Protein AF-A0A7D9EHL0-F1 (afdb_monomer)

Radius of gyration: 19.71 Å; Cα contacts (8 Å, |Δi|>4): 306; chains: 1; bounding box: 50×38×55 Å

pLDDT: mean 80.31, std 11.17, range [38.62, 95.06]

Structure (mmCIF, N/CA/C/O backbone):
data_AF-A0A7D9EHL0-F1
#
_entry.id   AF-A0A7D9EHL0-F1
#
loop_
_atom_site.group_PDB
_atom_site.id
_atom_site.type_symbol
_atom_site.label_atom_id
_atom_site.label_alt_id
_atom_site.label_comp_id
_atom_site.label_asym_id
_atom_site.label_entity_id
_atom_site.label_seq_id
_atom_site.pdbx_PDB_ins_code
_atom_site.Cartn_x
_atom_site.Cartn_y
_atom_site.Cartn_z
_atom_site.occupancy
_atom_site.B_iso_or_equiv
_atom_site.auth_seq_id
_atom_site.auth_comp_id
_atom_site.auth_asym_id
_atom_site.auth_atom_id
_atom_site.pdbx_PDB_model_num
ATOM 1 N N . ARG A 1 1 ? 4.108 -12.473 -14.091 1.00 78.94 1 ARG A N 1
ATOM 2 C CA . ARG A 1 1 ? 4.177 -12.259 -12.622 1.00 78.94 1 ARG A CA 1
ATOM 3 C C . ARG A 1 1 ? 3.522 -10.919 -12.280 1.00 78.94 1 ARG A C 1
ATOM 5 O O . ARG A 1 1 ? 3.725 -9.980 -13.031 1.00 78.94 1 ARG A O 1
ATOM 12 N N . ASN A 1 2 ? 2.739 -10.812 -11.198 1.00 81.81 2 ASN A N 1
ATOM 13 C CA . ASN A 1 2 ? 2.115 -9.538 -10.801 1.00 81.81 2 ASN A CA 1
ATOM 14 C C . ASN A 1 2 ? 2.950 -8.846 -9.723 1.00 81.81 2 ASN A C 1
ATOM 16 O O . ASN A 1 2 ? 3.203 -9.431 -8.671 1.00 81.81 2 ASN A O 1
ATOM 20 N N . VAL A 1 3 ? 3.340 -7.598 -9.969 1.00 87.75 3 VAL A N 1
ATOM 21 C CA . VAL A 1 3 ? 4.129 -6.767 -9.048 1.00 87.75 3 VAL A CA 1
ATOM 22 C C . VAL A 1 3 ? 3.526 -5.366 -8.955 1.00 87.75 3 VAL A C 1
ATOM 24 O O . VAL A 1 3 ? 2.634 -5.006 -9.721 1.00 87.75 3 VAL A O 1
ATOM 27 N N . ARG A 1 4 ? 3.965 -4.579 -7.974 1.00 87.94 4 ARG A N 1
ATOM 28 C CA . ARG A 1 4 ? 3.494 -3.212 -7.732 1.00 87.94 4 ARG A CA 1
ATOM 29 C C . ARG A 1 4 ? 4.678 -2.272 -7.612 1.00 87.94 4 ARG A C 1
ATOM 31 O O . ARG A 1 4 ? 5.601 -2.574 -6.863 1.00 87.94 4 ARG A O 1
ATOM 38 N N . LEU A 1 5 ? 4.596 -1.114 -8.257 1.00 89.00 5 LEU A N 1
ATOM 39 C CA . LEU A 1 5 ? 5.450 0.019 -7.924 1.00 89.00 5 LEU A CA 1
ATOM 40 C C . LEU A 1 5 ? 4.832 0.768 -6.742 1.00 89.00 5 LEU A C 1
ATOM 42 O O . LEU A 1 5 ? 3.672 1.178 -6.798 1.00 89.00 5 LEU A O 1
ATOM 46 N N . LYS A 1 6 ? 5.601 0.951 -5.673 1.00 87.75 6 LYS A N 1
ATOM 47 C CA . LYS A 1 6 ? 5.257 1.853 -4.571 1.00 87.75 6 LYS A CA 1
ATOM 48 C C . LYS A 1 6 ? 6.264 2.988 -4.552 1.00 87.75 6 LYS A C 1
ATOM 50 O O . LYS A 1 6 ? 7.450 2.721 -4.400 1.00 87.75 6 LYS A O 1
ATOM 55 N N . ALA A 1 7 ? 5.793 4.224 -4.668 1.00 86.25 7 ALA A N 1
ATOM 56 C CA . ALA A 1 7 ? 6.627 5.418 -4.608 1.00 86.25 7 ALA A CA 1
ATOM 57 C C . ALA A 1 7 ? 6.137 6.345 -3.493 1.00 86.25 7 ALA A C 1
ATOM 59 O O . ALA A 1 7 ? 4.931 6.522 -3.316 1.00 86.25 7 ALA A O 1
ATOM 60 N N . TRP A 1 8 ? 7.075 6.917 -2.747 1.00 79.75 8 TRP A N 1
ATOM 61 C CA . TRP A 1 8 ? 6.813 7.742 -1.574 1.00 79.75 8 TRP A CA 1
ATOM 62 C C . TRP A 1 8 ? 7.629 9.026 -1.636 1.00 79.75 8 TRP A C 1
ATOM 64 O O . TRP A 1 8 ? 8.794 9.016 -2.035 1.00 79.75 8 TRP A O 1
ATOM 74 N N . LYS A 1 9 ? 7.022 10.125 -1.189 1.00 76.38 9 LYS A N 1
ATOM 75 C CA . LYS A 1 9 ? 7.669 11.430 -1.037 1.00 76.38 9 LYS A CA 1
ATOM 76 C C . LYS A 1 9 ? 7.585 11.859 0.426 1.00 76.38 9 LYS A C 1
ATOM 78 O O . LYS A 1 9 ? 6.527 11.724 1.034 1.00 76.38 9 LYS A O 1
ATOM 83 N N . GLY A 1 10 ? 8.680 12.386 0.977 1.00 68.56 10 GLY A N 1
ATOM 84 C CA . GLY A 1 10 ? 8.696 12.936 2.338 1.00 68.56 10 GLY A CA 1
ATOM 85 C C . GLY A 1 10 ? 8.673 11.889 3.456 1.00 68.56 10 GLY A C 1
ATOM 86 O O . GLY A 1 10 ? 8.029 12.101 4.481 1.00 68.56 10 GLY A O 1
ATOM 87 N N . LEU A 1 11 ? 9.365 10.761 3.270 1.00 63.31 11 LEU A N 1
ATOM 88 C CA . LEU A 1 11 ? 9.596 9.821 4.367 1.00 63.31 11 LEU A CA 1
ATOM 89 C C . LEU A 1 11 ? 10.405 10.514 5.461 1.00 63.31 11 LEU A C 1
ATOM 91 O O . LEU A 1 11 ? 11.413 11.158 5.166 1.00 63.31 11 LEU A O 1
ATOM 95 N N . ARG A 1 12 ? 9.956 10.408 6.718 1.00 54.44 12 ARG A N 1
ATOM 96 C CA . ARG A 1 12 ? 10.755 10.906 7.841 1.00 54.44 12 ARG A CA 1
ATOM 97 C C . ARG A 1 12 ? 12.081 10.137 7.843 1.00 54.44 12 ARG A C 1
ATOM 99 O O . ARG A 1 12 ? 12.032 8.915 7.683 1.00 54.44 12 ARG A O 1
ATOM 106 N N . PRO A 1 13 ? 13.234 10.811 7.998 1.00 47.41 13 PRO A N 1
ATOM 107 C CA . PRO A 1 13 ? 14.487 10.103 8.207 1.00 47.41 13 PRO A CA 1
ATOM 108 C C . PRO A 1 13 ? 14.318 9.175 9.410 1.00 47.41 13 PRO A C 1
ATOM 110 O O . PRO A 1 13 ? 13.687 9.543 10.410 1.00 47.41 13 PRO A O 1
ATOM 113 N N . GLY A 1 14 ? 14.803 7.944 9.265 1.00 47.94 14 GLY A N 1
ATOM 114 C CA . GLY A 1 14 ? 14.810 6.990 10.364 1.00 47.94 14 GLY A CA 1
ATOM 115 C C . GLY A 1 14 ? 15.742 7.471 11.482 1.00 47.94 14 GLY A C 1
ATOM 116 O O . GLY A 1 14 ? 16.429 8.485 11.340 1.00 47.94 14 GLY A O 1
ATOM 117 N N . PRO A 1 15 ? 15.806 6.749 12.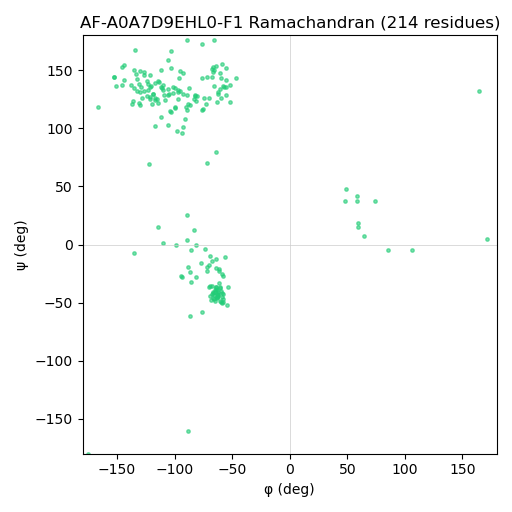610 1.00 41.75 15 PRO A N 1
ATOM 118 C CA . PRO A 1 15 ? 16.890 6.924 13.568 1.00 41.75 15 PRO A CA 1
ATOM 119 C C . PRO A 1 15 ? 18.255 6.950 12.845 1.00 41.75 15 PRO A C 1
ATOM 121 O O . PRO A 1 15 ? 18.428 6.202 11.875 1.00 41.75 15 PRO A O 1
ATOM 124 N N . PRO A 1 16 ? 19.222 7.778 13.289 1.00 38.62 16 PRO A N 1
ATOM 125 C CA . PRO A 1 16 ? 20.525 7.880 12.640 1.00 38.62 16 PRO A CA 1
ATOM 126 C C . PRO A 1 16 ? 21.155 6.490 12.465 1.00 38.62 16 PRO A C 1
ATOM 128 O O . PRO A 1 16 ? 21.309 5.751 13.437 1.00 38.62 16 PRO A O 1
ATOM 131 N N . GLY A 1 17 ? 21.477 6.129 11.218 1.00 45.16 17 GLY A N 1
ATOM 132 C CA . GLY A 1 17 ? 21.952 4.790 10.830 1.00 45.16 17 GLY A CA 1
ATOM 133 C 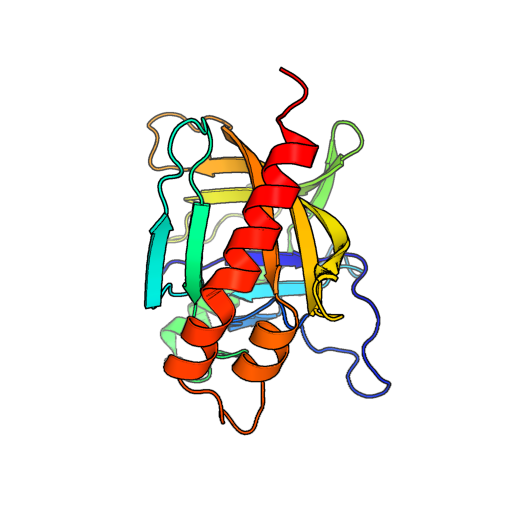C . GLY A 1 17 ? 20.931 3.918 10.078 1.00 45.16 17 GLY A C 1
ATOM 134 O O . GLY A 1 17 ? 21.295 2.841 9.614 1.00 45.16 17 GLY A O 1
ATOM 135 N N . ILE A 1 18 ? 19.684 4.381 9.918 1.00 49.88 18 ILE A N 1
ATOM 136 C CA . ILE A 1 18 ? 18.597 3.708 9.167 1.00 49.88 18 ILE A CA 1
ATOM 137 C C . ILE A 1 18 ? 18.196 4.525 7.917 1.00 49.88 18 ILE A C 1
ATOM 139 O O . ILE A 1 18 ? 17.165 4.281 7.288 1.00 49.88 18 ILE A O 1
ATOM 143 N N . ASP A 1 19 ? 19.023 5.494 7.518 1.00 46.53 19 ASP A N 1
ATOM 144 C CA . ASP A 1 19 ? 18.823 6.333 6.332 1.00 46.53 19 ASP A CA 1
ATOM 145 C C . ASP A 1 19 ? 19.057 5.530 5.047 1.00 46.53 19 ASP A C 1
ATOM 147 O O . ASP A 1 19 ? 20.071 5.693 4.392 1.00 46.53 19 ASP A O 1
ATOM 151 N N . ASP A 1 20 ? 18.143 4.607 4.745 1.00 56.00 20 ASP A N 1
ATOM 152 C CA . ASP A 1 20 ? 17.856 4.026 3.422 1.00 56.00 20 ASP A CA 1
ATOM 153 C C . ASP A 1 20 ? 16.891 2.843 3.461 1.00 56.00 20 ASP A C 1
ATOM 155 O O . ASP A 1 20 ? 16.559 2.267 2.421 1.00 56.00 20 ASP A O 1
ATOM 159 N N . GLN A 1 21 ? 16.344 2.522 4.633 1.00 60.59 21 GLN A N 1
ATOM 160 C CA . GLN A 1 21 ? 15.308 1.511 4.695 1.00 60.59 21 GLN A CA 1
ATOM 161 C C . GLN A 1 21 ? 13.953 2.052 4.205 1.00 60.59 21 GLN A C 1
ATOM 163 O O . GLN A 1 21 ? 13.606 3.215 4.429 1.00 60.59 21 GLN A O 1
ATOM 168 N N . PRO A 1 22 ? 13.177 1.210 3.507 1.00 65.00 22 PRO A N 1
ATOM 169 C CA . PRO A 1 22 ? 11.792 1.495 3.157 1.00 65.00 22 PRO A CA 1
ATOM 170 C C . PRO A 1 22 ? 10.966 1.740 4.429 1.00 65.00 22 PRO A C 1
ATOM 172 O O . PRO A 1 22 ? 11.316 1.200 5.475 1.00 65.00 22 PRO A O 1
ATOM 175 N N . PRO A 1 23 ? 9.845 2.470 4.371 1.00 67.50 23 PRO A N 1
ATOM 176 C CA . PRO A 1 23 ? 8.914 2.561 5.497 1.00 67.50 23 PRO A CA 1
ATOM 177 C C . PRO A 1 23 ? 8.464 1.168 5.951 1.00 67.50 23 PRO A C 1
ATOM 179 O O . PRO A 1 23 ? 8.399 0.249 5.125 1.00 67.50 23 PRO A O 1
ATOM 182 N N . ASP A 1 24 ? 8.120 0.996 7.227 1.00 66.44 24 ASP A N 1
ATOM 183 C CA . ASP A 1 24 ? 7.660 -0.300 7.758 1.00 66.44 24 ASP A CA 1
ATOM 184 C C . ASP A 1 24 ? 6.365 -0.786 7.069 1.00 66.44 24 ASP A C 1
ATOM 186 O O . ASP A 1 24 ? 6.072 -1.985 6.994 1.00 66.44 24 ASP A O 1
ATOM 190 N N . GLU A 1 25 ? 5.618 0.139 6.465 1.00 68.62 25 GLU A N 1
ATOM 191 C CA . GLU A 1 25 ? 4.425 -0.104 5.656 1.00 68.62 25 GLU A CA 1
ATOM 192 C C . GLU A 1 25 ? 4.739 -0.734 4.282 1.00 68.62 25 GLU A C 1
ATOM 194 O O . GLU A 1 25 ? 3.866 -1.327 3.624 1.00 68.62 25 GLU A O 1
ATOM 199 N N . VAL A 1 26 ? 5.982 -0.629 3.807 1.00 75.00 26 VAL A N 1
ATOM 200 C CA . VAL A 1 26 ? 6.421 -1.200 2.532 1.00 75.00 26 VAL A CA 1
ATOM 201 C C . VAL A 1 26 ? 7.023 -2.584 2.775 1.00 75.00 26 VAL A C 1
ATOM 203 O O . VAL A 1 26 ? 8.196 -2.755 3.086 1.00 75.00 26 VAL A O 1
ATOM 206 N N . LYS A 1 27 ? 6.175 -3.597 2.586 1.00 79.50 27 LYS A N 1
ATOM 207 C CA . LYS A 1 27 ? 6.535 -5.020 2.656 1.00 79.50 27 LYS A CA 1
ATOM 208 C C . LYS A 1 27 ? 6.659 -5.662 1.275 1.00 79.50 27 LYS A C 1
ATOM 210 O O . LYS A 1 27 ? 6.149 -5.122 0.287 1.00 79.50 27 LYS A O 1
ATOM 215 N N . ASN A 1 28 ? 7.241 -6.858 1.253 1.00 85.38 28 ASN A N 1
ATOM 216 C CA . ASN A 1 28 ? 7.446 -7.714 0.088 1.00 85.38 28 ASN A CA 1
ATOM 217 C C . ASN A 1 28 ? 8.270 -7.049 -1.016 1.00 85.38 28 ASN A C 1
ATOM 219 O O . ASN A 1 28 ? 7.925 -7.137 -2.195 1.00 85.38 28 ASN A O 1
ATOM 223 N N . ILE A 1 29 ? 9.327 -6.338 -0.635 1.00 88.06 29 ILE A N 1
ATOM 224 C CA . ILE A 1 29 ? 10.182 -5.619 -1.574 1.00 88.06 29 ILE A CA 1
ATOM 225 C C . ILE A 1 29 ? 10.990 -6.614 -2.393 1.00 88.06 29 ILE A C 1
ATOM 227 O O . ILE A 1 29 ? 11.686 -7.474 -1.855 1.00 88.06 29 ILE A O 1
ATOM 231 N N . LEU A 1 30 ? 10.883 -6.454 -3.707 1.00 89.19 30 LEU A N 1
ATOM 232 C CA . LEU A 1 30 ? 11.701 -7.133 -4.691 1.00 89.19 30 LEU A CA 1
ATOM 233 C C . LEU A 1 30 ? 12.982 -6.336 -4.913 1.00 89.19 30 LEU A C 1
ATOM 235 O O . LEU A 1 30 ? 14.064 -6.851 -4.655 1.00 89.19 30 LEU A O 1
ATOM 239 N N . THR A 1 31 ? 12.877 -5.095 -5.373 1.00 90.31 31 THR A N 1
ATOM 240 C CA . THR A 1 31 ? 14.052 -4.273 -5.675 1.00 90.31 31 THR A CA 1
ATOM 241 C C . THR A 1 31 ? 13.729 -2.784 -5.520 1.00 90.31 31 THR A C 1
ATOM 243 O O . THR A 1 31 ? 12.590 -2.385 -5.796 1.00 90.31 31 THR A O 1
ATOM 246 N N . PRO A 1 32 ? 14.666 -1.952 -5.034 1.00 90.62 32 PRO A N 1
ATOM 247 C CA . PRO A 1 32 ? 14.525 -0.502 -5.099 1.00 90.62 32 PRO A CA 1
ATOM 248 C C . PRO A 1 32 ? 14.553 -0.007 -6.552 1.00 90.62 32 PRO A C 1
ATOM 250 O O . PRO A 1 32 ? 15.204 -0.591 -7.416 1.00 90.62 32 PRO A O 1
ATOM 253 N N . VAL A 1 33 ? 13.858 1.101 -6.800 1.00 92.12 33 VAL A N 1
ATOM 254 C CA . VAL A 1 33 ? 13.846 1.814 -8.081 1.00 92.12 33 VAL A CA 1
ATOM 255 C C . VAL A 1 33 ? 14.321 3.236 -7.829 1.00 92.12 33 VAL A C 1
ATOM 257 O O . VAL A 1 33 ? 13.756 3.950 -6.999 1.00 92.12 33 VAL A O 1
ATOM 260 N N . VAL A 1 34 ? 15.353 3.654 -8.556 1.00 90.88 34 VAL A N 1
ATOM 261 C CA . VAL A 1 34 ? 15.849 5.032 -8.512 1.00 90.88 34 VAL A CA 1
ATOM 262 C C . VAL A 1 34 ? 15.122 5.824 -9.589 1.00 90.88 34 VAL A C 1
ATOM 264 O O . VAL A 1 34 ? 15.374 5.626 -10.773 1.00 90.88 34 VAL A O 1
ATOM 267 N N . LEU A 1 35 ? 14.207 6.707 -9.190 1.00 91.00 35 LEU A N 1
ATOM 268 C CA . LEU A 1 35 ? 13.500 7.569 -10.135 1.00 91.00 35 LEU A CA 1
ATOM 269 C C . LEU A 1 35 ? 14.453 8.649 -10.653 1.00 91.00 35 LEU A C 1
ATOM 271 O O . LEU A 1 35 ? 14.983 9.445 -9.877 1.00 91.00 35 LEU A O 1
ATOM 275 N N . GLN A 1 36 ? 14.667 8.693 -11.967 1.00 90.44 36 GLN A N 1
ATOM 276 C CA . GLN A 1 36 ? 15.651 9.593 -12.573 1.00 90.44 36 GLN A CA 1
ATOM 277 C C . GLN A 1 36 ? 15.262 11.069 -12.412 1.00 90.44 36 GLN A C 1
ATOM 279 O O . GLN A 1 36 ? 16.114 11.913 -12.125 1.00 90.44 36 GLN A O 1
ATOM 284 N N . ALA A 1 37 ? 13.970 11.369 -12.582 1.00 86.56 37 ALA A N 1
ATOM 285 C CA . ALA A 1 37 ? 13.427 12.723 -12.496 1.00 86.56 37 ALA A CA 1
ATOM 286 C C . ALA A 1 37 ? 13.163 13.183 -11.050 1.00 86.56 37 ALA A C 1
ATOM 288 O O . ALA A 1 37 ? 13.245 14.373 -10.764 1.00 86.56 37 ALA A O 1
ATOM 289 N N . GLU A 1 38 ? 12.890 12.251 -10.131 1.00 85.88 38 GLU A N 1
ATOM 290 C CA . GLU A 1 38 ? 12.377 12.539 -8.783 1.00 85.88 38 GLU A CA 1
ATOM 291 C C . GLU A 1 38 ? 13.314 11.976 -7.707 1.00 85.88 38 GLU A C 1
ATOM 293 O O . GLU A 1 38 ? 12.998 11.013 -7.009 1.00 85.88 38 GLU A O 1
ATOM 298 N N . LYS A 1 39 ? 14.506 12.570 -7.577 1.00 80.88 39 LYS A N 1
ATOM 299 C CA . LYS A 1 39 ? 15.556 12.084 -6.658 1.00 80.88 39 LYS A CA 1
ATOM 300 C C . LYS A 1 39 ? 15.177 12.152 -5.175 1.00 80.88 39 LYS A C 1
ATOM 302 O O . LYS A 1 39 ? 15.804 11.487 -4.357 1.00 80.88 39 LYS A O 1
ATOM 307 N N . ASP A 1 40 ? 14.197 12.979 -4.820 1.00 79.81 40 ASP A N 1
ATOM 308 C CA . ASP A 1 40 ? 13.676 13.117 -3.457 1.00 79.81 40 ASP A CA 1
ATOM 309 C C . ASP A 1 40 ? 12.581 12.087 -3.127 1.00 79.81 40 ASP A C 1
ATOM 311 O O . ASP A 1 40 ? 12.111 12.014 -1.987 1.00 79.81 40 ASP A O 1
ATOM 315 N N . MET A 1 41 ? 12.179 11.277 -4.108 1.00 83.38 41 MET A N 1
ATOM 316 C CA . MET A 1 41 ? 11.273 10.159 -3.917 1.00 83.38 41 MET A CA 1
ATOM 317 C C . MET A 1 41 ? 12.033 8.853 -3.742 1.00 83.38 41 MET A C 1
ATOM 319 O O . MET A 1 41 ? 13.016 8.572 -4.426 1.00 83.38 41 MET A O 1
ATOM 323 N N . LYS A 1 42 ? 11.504 7.999 -2.868 1.00 86.44 42 LYS A N 1
ATOM 324 C CA . LYS A 1 42 ? 11.945 6.608 -2.763 1.00 86.44 42 LYS A CA 1
ATOM 325 C C . LYS A 1 42 ? 10.893 5.701 -3.387 1.00 86.44 42 LYS A C 1
ATOM 327 O O . LYS A 1 42 ? 9.697 5.873 -3.130 1.00 86.44 42 LYS A O 1
ATOM 332 N N . ALA A 1 43 ? 11.327 4.753 -4.212 1.00 89.62 43 ALA A N 1
ATOM 333 C CA . ALA A 1 43 ? 10.436 3.837 -4.906 1.00 89.62 43 ALA A CA 1
ATOM 334 C C . ALA A 1 43 ? 10.939 2.391 -4.853 1.00 89.62 43 ALA A C 1
ATOM 336 O O . ALA A 1 43 ? 12.140 2.130 -4.792 1.00 89.62 43 ALA A O 1
ATOM 337 N N . TRP A 1 44 ? 10.001 1.445 -4.869 1.00 91.56 44 TRP A N 1
ATOM 338 C CA . TRP A 1 44 ? 10.279 0.012 -4.798 1.00 91.56 44 TRP A CA 1
ATOM 339 C C . TRP A 1 44 ? 9.309 -0.781 -5.663 1.00 91.56 44 TRP A C 1
ATOM 341 O O . TRP A 1 44 ? 8.105 -0.501 -5.683 1.00 91.56 44 TRP A O 1
ATOM 351 N N . ILE A 1 45 ? 9.825 -1.821 -6.310 1.00 91.81 45 ILE A N 1
ATOM 352 C CA . ILE A 1 45 ? 9.013 -2.908 -6.851 1.00 91.81 45 ILE A CA 1
ATOM 353 C C . ILE A 1 45 ? 8.730 -3.871 -5.701 1.00 91.81 45 ILE A C 1
ATOM 355 O O . ILE A 1 45 ? 9.642 -4.311 -4.998 1.00 91.81 45 ILE A O 1
ATOM 359 N N . CYS A 1 46 ? 7.461 -4.210 -5.505 1.00 89.81 46 CYS A N 1
ATOM 360 C CA . CYS A 1 46 ? 7.005 -5.102 -4.448 1.00 89.81 46 CYS A CA 1
ATOM 361 C C . CYS A 1 46 ? 6.088 -6.190 -5.003 1.00 89.81 46 CYS A C 1
ATOM 363 O O . CYS A 1 46 ? 5.284 -5.931 -5.903 1.00 89.81 46 CYS A O 1
ATOM 365 N N . TYR A 1 47 ? 6.094 -7.373 -4.389 1.00 87.75 47 TYR A N 1
ATOM 366 C CA . TYR A 1 47 ? 4.970 -8.286 -4.569 1.00 87.75 47 TYR A CA 1
ATOM 367 C C . TYR A 1 47 ? 3.697 -7.716 -3.928 1.00 87.75 47 TYR A C 1
ATOM 369 O O . TYR A 1 47 ? 3.750 -7.038 -2.892 1.00 87.75 47 TYR A O 1
ATOM 377 N N . PRO A 1 48 ? 2.519 -8.017 -4.498 1.00 81.25 48 PRO A N 1
ATOM 378 C CA . PRO A 1 48 ? 1.255 -7.810 -3.817 1.00 81.25 48 PRO A CA 1
ATOM 379 C C . PRO A 1 48 ? 1.279 -8.461 -2.431 1.00 81.25 48 PRO A C 1
ATOM 381 O O . PRO A 1 48 ? 1.763 -9.575 -2.257 1.00 81.25 48 PRO A O 1
ATOM 384 N N . SER A 1 49 ? 0.753 -7.765 -1.424 1.00 79.62 49 SER A N 1
ATOM 385 C CA . SER A 1 49 ? 0.591 -8.362 -0.099 1.00 79.62 49 SER A CA 1
ATOM 386 C C . SER A 1 49 ? -0.370 -9.545 -0.164 1.00 79.62 49 SER A C 1
ATOM 388 O O . SER A 1 49 ? -1.489 -9.397 -0.664 1.00 79.62 49 SER A O 1
ATOM 390 N N . VAL A 1 50 ? 0.044 -10.683 0.390 1.00 78.81 50 VAL A N 1
ATOM 391 C CA . VAL A 1 50 ? -0.801 -11.870 0.508 1.00 78.81 50 VAL A CA 1
ATOM 392 C C . VAL A 1 50 ? -1.721 -11.684 1.709 1.00 78.81 50 VAL A C 1
ATOM 394 O O . VAL A 1 50 ? -1.284 -11.330 2.804 1.00 78.81 50 VAL A O 1
ATOM 397 N N . THR A 1 51 ? -3.023 -11.854 1.490 1.00 79.50 51 THR A N 1
ATOM 398 C CA . THR A 1 51 ? -4.005 -11.867 2.580 1.00 79.50 51 THR A CA 1
ATOM 399 C C . THR A 1 51 ? -4.141 -13.303 3.053 1.00 79.50 51 THR A C 1
ATOM 401 O O . THR A 1 51 ? -4.536 -14.153 2.262 1.00 79.50 51 THR A O 1
ATOM 404 N N . VAL A 1 52 ? -3.805 -13.561 4.314 1.00 79.88 52 VAL A N 1
ATOM 405 C CA . VAL A 1 52 ? -3.918 -14.902 4.914 1.00 79.88 52 VAL A CA 1
ATOM 406 C C . VAL A 1 52 ? -5.237 -15.088 5.651 1.00 79.88 52 VAL A C 1
ATOM 408 O O . VAL A 1 52 ? -5.743 -16.198 5.733 1.00 79.88 52 VAL A O 1
ATOM 411 N N . LEU A 1 53 ? -5.822 -13.991 6.138 1.00 79.75 53 LEU A N 1
ATOM 412 C CA . LEU A 1 53 ? -7.126 -13.987 6.786 1.00 79.75 53 LEU A CA 1
ATOM 413 C C . LEU A 1 53 ? -7.924 -12.782 6.302 1.00 79.75 53 LEU A C 1
ATOM 415 O O . LEU A 1 53 ? -7.405 -11.663 6.225 1.00 79.75 53 LEU A O 1
ATOM 419 N N . ARG A 1 54 ? -9.204 -13.003 6.022 1.00 84.62 54 ARG A N 1
ATOM 420 C CA . ARG A 1 54 ? -10.178 -11.946 5.764 1.00 84.62 54 ARG A CA 1
ATOM 421 C C . ARG A 1 54 ? -11.467 -12.284 6.498 1.00 84.62 54 ARG A C 1
ATOM 423 O O . ARG A 1 54 ? -12.067 -13.311 6.211 1.00 84.62 54 ARG A O 1
ATOM 430 N N . GLY A 1 55 ? -11.882 -11.397 7.393 1.00 82.50 55 GLY A N 1
ATOM 431 C CA . GLY A 1 55 ? -13.197 -11.419 8.024 1.00 82.50 55 GLY A CA 1
ATOM 432 C C . GLY A 1 55 ? -14.020 -10.233 7.539 1.00 82.50 55 GLY A C 1
ATOM 433 O O . GLY A 1 55 ? -13.501 -9.118 7.446 1.00 82.50 55 GLY A O 1
ATOM 434 N N . GLU A 1 56 ? -15.282 -10.472 7.203 1.00 85.56 56 GLU A N 1
ATOM 435 C CA . GLU A 1 56 ? -16.257 -9.421 6.901 1.00 85.56 56 GLU A CA 1
ATOM 436 C C . GLU A 1 56 ? -17.260 -9.365 8.044 1.00 85.56 56 GLU A C 1
ATOM 438 O O . GLU A 1 56 ? -17.785 -10.394 8.463 1.00 85.56 56 GLU A O 1
ATOM 443 N N . ILE A 1 57 ? -17.467 -8.169 8.581 1.00 82.56 57 ILE A N 1
ATOM 444 C CA . ILE A 1 57 ? -18.308 -7.920 9.741 1.00 82.56 57 ILE A CA 1
ATOM 445 C C . ILE A 1 57 ? -19.439 -7.020 9.270 1.00 82.56 57 ILE A C 1
ATOM 447 O O . ILE A 1 57 ? -19.258 -5.815 9.074 1.00 82.56 57 ILE A O 1
ATOM 451 N N . MET A 1 58 ? -20.599 -7.637 9.063 1.00 81.50 58 MET A N 1
ATOM 452 C CA . MET A 1 58 ? -21.818 -6.915 8.731 1.00 81.50 58 MET A CA 1
ATOM 453 C C . MET A 1 58 ? -22.342 -6.233 9.985 1.00 81.50 58 MET A C 1
ATOM 455 O O . MET A 1 58 ? -22.537 -6.886 11.011 1.00 81.50 58 MET A O 1
ATOM 459 N N . THR A 1 59 ? -22.569 -4.926 9.903 1.00 71.69 59 THR A N 1
ATOM 460 C CA . THR A 1 59 ? -23.099 -4.159 11.033 1.00 71.69 59 THR A CA 1
ATOM 461 C C . THR A 1 59 ? -24.583 -3.890 10.792 1.00 71.69 59 THR A C 1
ATOM 463 O O . THR A 1 59 ? -24.916 -3.168 9.851 1.00 71.69 59 THR A O 1
ATOM 466 N N . PRO A 1 60 ? -25.500 -4.443 11.608 1.00 73.31 60 PRO A N 1
ATOM 467 C CA . PRO A 1 60 ? -26.927 -4.175 11.461 1.00 73.31 60 PRO A CA 1
ATOM 468 C C . PRO A 1 60 ? -27.222 -2.673 11.501 1.00 73.31 60 PRO A C 1
ATOM 470 O O . PRO A 1 60 ? -26.617 -1.940 12.283 1.00 73.31 60 PRO A O 1
ATOM 473 N N . ASN A 1 61 ? -28.163 -2.220 10.668 1.00 73.19 61 ASN A N 1
ATOM 474 C CA . ASN A 1 61 ? -28.578 -0.813 10.557 1.00 73.19 61 ASN A CA 1
ATOM 475 C C . ASN A 1 61 ? -27.452 0.168 10.174 1.00 73.19 61 ASN A C 1
ATOM 477 O O . ASN A 1 61 ? -27.592 1.370 10.369 1.00 73.19 61 ASN A O 1
ATOM 481 N N . SER A 1 62 ? -26.345 -0.328 9.622 1.00 69.75 62 SER A N 1
ATOM 482 C CA . SER A 1 62 ? -25.269 0.487 9.066 1.00 69.75 62 SER A CA 1
ATOM 483 C C . SER A 1 62 ? -25.238 0.314 7.549 1.00 69.75 62 SER A C 1
ATOM 485 O O . SER A 1 62 ? -25.269 -0.824 7.080 1.00 69.75 62 SER A O 1
ATOM 487 N N . PRO A 1 63 ? -25.111 1.394 6.757 1.00 72.56 63 PRO A N 1
ATOM 488 C CA . PRO A 1 63 ? -24.806 1.267 5.333 1.00 72.56 63 PRO A CA 1
ATOM 489 C C . PRO A 1 63 ? -23.342 0.856 5.083 1.00 72.56 63 PRO A C 1
ATOM 491 O O . PRO A 1 63 ? -22.949 0.647 3.936 1.00 72.56 63 PRO A O 1
ATOM 494 N N . TYR A 1 64 ? -22.529 0.749 6.140 1.00 74.12 64 TYR A N 1
ATOM 495 C CA . TYR A 1 64 ? -21.115 0.401 6.078 1.00 74.12 64 TYR A CA 1
ATOM 496 C C . TYR A 1 64 ? -20.826 -0.912 6.808 1.00 74.12 64 TYR A C 1
ATOM 498 O O . TYR A 1 64 ? -21.108 -1.038 8.003 1.00 74.12 64 TYR A O 1
ATOM 506 N N . ASP A 1 65 ? -20.184 -1.838 6.097 1.00 80.50 65 ASP A N 1
ATOM 507 C CA . ASP A 1 65 ? -19.613 -3.061 6.659 1.00 80.50 65 ASP A CA 1
ATOM 508 C C . ASP A 1 65 ? -18.143 -2.859 7.030 1.00 80.50 65 ASP A C 1
ATOM 510 O O . ASP A 1 65 ? -17.387 -2.149 6.354 1.00 80.50 65 ASP A O 1
ATOM 514 N N . CYS A 1 66 ? -17.704 -3.543 8.083 1.00 77.50 66 CYS A N 1
ATOM 515 C CA . CYS A 1 66 ? -16.308 -3.558 8.490 1.00 77.50 66 CYS A CA 1
ATOM 516 C C . CYS A 1 66 ? -15.599 -4.779 7.900 1.00 77.50 66 CYS A C 1
ATOM 518 O O . CYS A 1 66 ? -16.179 -5.846 7.696 1.00 77.50 66 CYS A O 1
ATOM 520 N N . ARG A 1 67 ? -14.302 -4.643 7.622 1.00 84.25 67 ARG A N 1
ATOM 521 C CA . ARG A 1 67 ? -13.494 -5.755 7.120 1.00 84.25 67 ARG A CA 1
ATOM 522 C C . ARG A 1 67 ? -12.152 -5.803 7.819 1.00 84.25 67 ARG A C 1
ATOM 524 O O . ARG A 1 67 ? -11.358 -4.874 7.694 1.00 84.25 67 ARG A O 1
ATOM 531 N N . ILE A 1 68 ? -11.863 -6.943 8.431 1.00 81.38 68 ILE A N 1
ATOM 532 C CA . ILE A 1 68 ? -10.561 -7.239 9.021 1.00 81.38 68 ILE A CA 1
ATOM 533 C C . ILE A 1 68 ? -9.753 -8.050 8.011 1.00 81.38 68 ILE A C 1
ATOM 535 O O . ILE A 1 68 ? -10.253 -8.992 7.392 1.00 81.38 68 ILE A O 1
ATOM 539 N N . LYS A 1 69 ? -8.495 -7.659 7.799 1.00 81.44 69 LYS A N 1
ATOM 540 C CA . LYS A 1 69 ? -7.558 -8.386 6.938 1.00 81.44 69 LYS A CA 1
ATOM 541 C C . LYS A 1 69 ? -6.244 -8.588 7.672 1.00 81.44 69 LYS A C 1
ATOM 543 O O . LYS A 1 69 ? -5.572 -7.605 7.969 1.00 81.44 69 LYS A O 1
ATOM 548 N N . LEU A 1 70 ? -5.836 -9.842 7.842 1.00 77.56 70 LEU A N 1
ATOM 549 C CA . LEU A 1 70 ? -4.467 -10.175 8.217 1.00 77.56 70 LEU A CA 1
ATOM 550 C C . LEU A 1 70 ? -3.659 -10.420 6.947 1.00 77.56 70 LEU A C 1
ATOM 552 O O . LEU A 1 70 ? -4.064 -11.178 6.056 1.00 77.56 70 LEU A O 1
ATOM 556 N N . ARG A 1 71 ? -2.511 -9.758 6.855 1.00 77.12 71 ARG A N 1
ATOM 557 C CA . ARG A 1 71 ? -1.591 -9.899 5.730 1.00 77.12 71 ARG A CA 1
ATOM 558 C C . ARG A 1 71 ? -0.233 -10.317 6.249 1.00 77.12 71 ARG A C 1
ATOM 560 O O . ARG A 1 71 ? 0.279 -9.696 7.176 1.00 77.12 71 ARG A O 1
ATOM 567 N N . THR A 1 72 ? 0.351 -11.319 5.611 1.00 72.25 72 THR A N 1
ATOM 568 C CA . THR A 1 72 ? 1.724 -11.743 5.879 1.00 72.25 72 THR A CA 1
ATOM 569 C C . THR A 1 72 ? 2.630 -11.296 4.743 1.00 72.25 72 THR A C 1
ATOM 571 O O . THR A 1 72 ? 2.187 -10.977 3.631 1.00 72.25 72 THR A O 1
ATOM 574 N N . GLY A 1 73 ? 3.917 -11.211 5.050 1.00 69.38 73 GLY A N 1
ATOM 575 C CA . GLY A 1 73 ? 4.924 -10.836 4.078 1.00 69.38 73 GLY A CA 1
ATOM 576 C C . GLY A 1 73 ? 6.226 -10.438 4.744 1.00 69.38 73 GLY A C 1
ATOM 577 O O . GLY A 1 73 ? 6.222 -9.630 5.676 1.00 69.38 73 GLY A O 1
ATOM 578 N N . CYS A 1 74 ? 7.330 -10.992 4.251 1.00 67.75 74 CYS A N 1
ATOM 579 C CA . CYS A 1 74 ? 8.670 -10.548 4.609 1.00 67.75 74 CYS A CA 1
ATOM 580 C C . CYS A 1 74 ? 8.882 -9.107 4.126 1.00 67.75 74 CYS A C 1
ATOM 582 O O . CYS A 1 74 ? 8.269 -8.661 3.152 1.00 67.75 74 CYS A O 1
ATOM 584 N N . ARG A 1 75 ? 9.770 -8.354 4.781 1.00 72.00 75 ARG A N 1
ATOM 585 C CA . ARG A 1 75 ? 10.114 -7.000 4.317 1.00 72.00 75 ARG A CA 1
ATOM 586 C C . ARG A 1 75 ? 10.759 -7.045 2.931 1.00 72.00 75 ARG A C 1
ATOM 588 O O . ARG A 1 75 ? 10.343 -6.304 2.045 1.00 72.00 75 ARG A O 1
ATOM 595 N N . TYR A 1 76 ? 11.678 -7.988 2.737 1.00 75.44 76 TYR A N 1
ATOM 596 C CA . TYR A 1 76 ? 12.346 -8.274 1.472 1.00 75.44 76 TYR A CA 1
ATOM 597 C C . TYR A 1 76 ? 12.103 -9.714 1.042 1.00 75.44 76 TYR A C 1
ATOM 599 O O . TYR A 1 76 ? 12.011 -10.614 1.875 1.00 75.44 76 TYR A O 1
ATOM 607 N N . VAL A 1 77 ? 12.013 -9.917 -0.267 1.00 79.88 77 VAL A N 1
ATOM 608 C CA . VAL A 1 77 ? 11.936 -11.240 -0.885 1.00 79.88 77 VAL A CA 1
ATOM 609 C C . VAL A 1 77 ? 13.358 -11.715 -1.160 1.00 79.88 77 VAL A C 1
ATOM 611 O O . VAL A 1 77 ? 14.063 -11.098 -1.960 1.00 79.88 77 VAL A O 1
ATOM 614 N N . THR A 1 78 ? 13.773 -12.793 -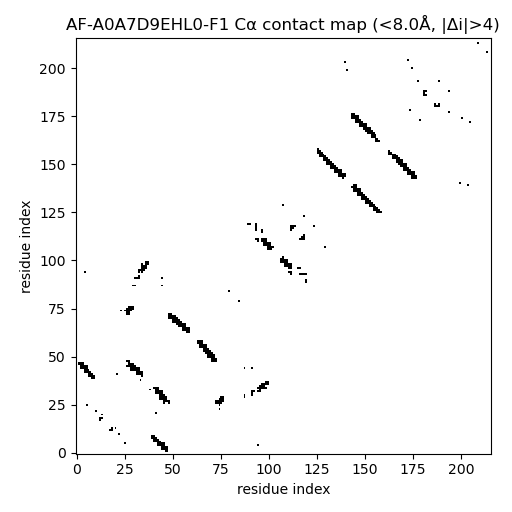0.501 1.00 76.31 78 THR A N 1
ATOM 615 C CA . THR A 1 78 ? 15.139 -13.332 -0.595 1.00 76.31 78 THR A CA 1
ATOM 616 C C . THR A 1 78 ? 15.285 -14.423 -1.649 1.00 76.31 78 THR A C 1
ATOM 618 O O . THR A 1 78 ? 16.355 -14.559 -2.234 1.00 76.31 78 THR A O 1
ATOM 621 N N . ASP A 1 79 ? 14.209 -15.152 -1.943 1.00 77.00 79 ASP A N 1
ATOM 622 C CA . ASP A 1 79 ? 14.255 -16.320 -2.819 1.00 77.00 79 ASP A CA 1
ATOM 623 C C . ASP A 1 79 ? 13.819 -15.925 -4.230 1.00 77.00 79 ASP A C 1
ATOM 625 O O . ASP A 1 79 ? 12.627 -15.801 -4.528 1.00 77.00 79 ASP A O 1
ATOM 629 N N . LYS A 1 80 ? 14.802 -15.675 -5.098 1.00 82.00 80 LYS A N 1
ATOM 630 C CA . LYS A 1 80 ? 14.585 -15.348 -6.511 1.00 82.00 80 LYS A CA 1
ATOM 631 C C . LYS A 1 80 ? 15.466 -16.218 -7.387 1.00 82.00 80 LYS A C 1
ATOM 633 O O . LYS A 1 80 ? 16.668 -16.316 -7.153 1.00 82.00 80 LYS A O 1
ATOM 638 N N . ASP A 1 81 ? 14.869 -16.813 -8.412 1.00 88.56 81 ASP A N 1
ATOM 639 C CA . ASP A 1 81 ? 15.632 -17.448 -9.480 1.00 88.56 81 ASP A CA 1
ATOM 640 C C . ASP A 1 81 ? 16.234 -16.400 -10.437 1.00 88.56 81 ASP A C 1
ATOM 642 O O . ASP A 1 81 ? 15.970 -15.196 -10.340 1.00 88.56 81 ASP A O 1
ATOM 646 N N . SER A 1 82 ? 17.078 -16.859 -11.364 1.00 89.19 82 SER A N 1
ATOM 647 C CA . SER A 1 82 ? 17.754 -15.988 -12.331 1.00 89.19 82 SER A CA 1
ATOM 648 C C . SER A 1 82 ? 16.780 -15.235 -13.239 1.00 89.19 82 SER A C 1
ATOM 650 O O . SER A 1 82 ? 17.049 -14.092 -13.595 1.00 89.19 82 SER A O 1
ATOM 652 N N . VAL A 1 83 ? 15.642 -15.848 -13.578 1.00 89.06 83 VAL A N 1
ATOM 653 C CA . VAL A 1 83 ? 14.619 -15.246 -14.443 1.00 89.06 83 VAL A CA 1
ATOM 654 C C . VAL A 1 83 ? 13.933 -14.092 -13.713 1.00 89.06 83 VAL A C 1
ATOM 656 O O . VAL A 1 83 ? 13.791 -13.002 -14.260 1.00 89.06 83 VAL A O 1
ATOM 659 N N . CYS A 1 84 ? 13.580 -14.283 -12.441 1.00 88.56 84 CYS A N 1
ATOM 660 C CA . CYS A 1 84 ? 12.990 -13.245 -11.603 1.00 88.56 84 CYS A CA 1
ATOM 661 C C . CYS A 1 84 ? 13.925 -12.041 -11.434 1.00 88.56 84 CYS A C 1
ATOM 663 O O . CYS A 1 84 ? 13.449 -10.906 -11.402 1.00 88.56 84 CYS A O 1
ATOM 665 N N . LEU A 1 85 ? 15.237 -12.274 -11.314 1.00 90.00 85 LEU A N 1
ATOM 666 C CA . LEU A 1 85 ? 16.235 -11.205 -11.207 1.00 90.00 85 LEU A CA 1
ATOM 667 C C . LEU A 1 85 ? 16.346 -10.388 -12.499 1.00 90.00 85 LEU A C 1
ATOM 669 O O . LEU A 1 85 ? 16.420 -9.162 -12.434 1.00 90.00 85 LEU A O 1
ATOM 673 N N . GLU A 1 86 ? 16.327 -11.053 -13.653 1.00 92.50 86 GLU A N 1
ATOM 674 C CA . GLU A 1 86 ? 16.338 -10.398 -14.964 1.00 92.50 86 GLU A CA 1
ATOM 675 C C . GLU A 1 86 ? 15.062 -9.574 -15.190 1.00 92.50 86 GLU A C 1
ATOM 677 O O . GLU A 1 86 ? 15.140 -8.385 -15.502 1.00 92.50 86 GLU A O 1
ATOM 682 N N . GLU A 1 87 ? 13.886 -10.159 -14.942 1.00 91.75 87 GLU A N 1
ATOM 683 C CA . GLU A 1 87 ? 12.604 -9.453 -15.031 1.00 91.75 87 GLU A CA 1
ATOM 684 C C . GLU A 1 87 ? 12.550 -8.230 -14.098 1.00 91.75 87 GLU A C 1
ATOM 686 O O . GLU A 1 87 ? 12.058 -7.170 -14.491 1.00 91.75 87 GLU A O 1
ATOM 691 N N . ASP A 1 88 ? 13.048 -8.363 -12.861 1.00 91.75 88 ASP A N 1
ATOM 692 C CA . ASP A 1 88 ? 13.107 -7.262 -11.891 1.00 91.75 88 ASP A CA 1
ATOM 693 C C . ASP A 1 88 ? 14.018 -6.129 -12.385 1.00 91.75 88 ASP A C 1
ATOM 695 O O . ASP A 1 88 ? 13.690 -4.958 -12.185 1.00 91.75 88 ASP A O 1
ATOM 699 N N . ALA A 1 89 ? 15.144 -6.457 -13.026 1.00 92.62 89 ALA A N 1
ATOM 700 C CA . ALA A 1 89 ? 16.076 -5.477 -13.579 1.00 92.62 89 ALA A CA 1
ATOM 701 C C . ALA A 1 89 ? 15.466 -4.722 -14.769 1.00 92.62 89 ALA A C 1
ATOM 703 O O . ALA A 1 89 ? 15.490 -3.491 -14.779 1.00 92.62 89 ALA A O 1
ATOM 704 N N . ILE A 1 90 ? 14.856 -5.444 -15.716 1.00 94.12 90 ILE A N 1
ATOM 705 C CA . ILE A 1 90 ? 14.157 -4.866 -16.876 1.00 94.12 90 ILE A CA 1
ATOM 706 C C . ILE A 1 90 ? 13.036 -3.931 -16.415 1.00 94.12 90 ILE A C 1
ATOM 708 O O . ILE A 1 90 ? 12.905 -2.801 -16.891 1.00 94.12 90 ILE A O 1
ATOM 712 N N . LEU A 1 91 ? 12.227 -4.382 -15.455 1.00 92.88 91 LEU A N 1
ATOM 713 C CA . LEU A 1 91 ? 11.118 -3.583 -14.956 1.00 92.88 91 LEU A CA 1
ATOM 714 C C . LEU A 1 91 ? 11.598 -2.380 -14.132 1.00 92.88 91 LEU A C 1
ATOM 716 O O . LEU A 1 91 ? 10.993 -1.313 -14.216 1.00 92.88 91 LEU A O 1
ATOM 720 N N . SER A 1 92 ? 12.671 -2.527 -13.350 1.00 94.31 92 SER A N 1
ATOM 721 C CA . SER A 1 92 ? 13.268 -1.420 -12.592 1.00 94.31 92 SER A CA 1
ATOM 722 C C . SER A 1 92 ? 13.793 -0.326 -13.519 1.00 94.31 92 SER A C 1
ATOM 724 O O . SER A 1 92 ? 13.500 0.848 -13.293 1.00 94.31 92 SER A O 1
ATOM 726 N N . ASP A 1 93 ? 14.478 -0.703 -14.602 1.00 95.06 93 ASP A N 1
ATOM 727 C CA . ASP A 1 93 ? 14.928 0.232 -15.636 1.00 95.06 93 ASP A CA 1
ATOM 728 C C . ASP A 1 93 ? 13.749 1.002 -16.246 1.00 95.06 93 ASP A C 1
ATOM 730 O O . ASP A 1 93 ? 13.744 2.238 -16.237 1.00 95.06 93 ASP A O 1
ATOM 734 N N . TYR A 1 94 ? 12.687 0.300 -16.657 1.00 94.62 94 TYR A N 1
ATOM 735 C CA . TYR A 1 94 ? 11.496 0.961 -17.187 1.00 94.62 94 TYR A CA 1
ATOM 736 C C . TYR A 1 94 ? 10.865 1.923 -16.180 1.00 94.62 94 TYR A C 1
ATOM 738 O O . TYR A 1 94 ? 10.663 3.101 -16.476 1.00 94.62 94 TYR A O 1
ATOM 746 N N . LEU A 1 95 ? 10.623 1.468 -14.952 1.00 93.62 95 LEU A N 1
ATOM 747 C CA . LEU A 1 95 ? 9.973 2.282 -13.926 1.00 93.62 95 LEU A CA 1
ATOM 748 C C . LEU A 1 95 ? 10.856 3.429 -13.406 1.00 93.62 95 LEU A C 1
ATOM 750 O O . LEU A 1 95 ? 10.310 4.382 -12.846 1.00 93.62 95 LEU A O 1
ATOM 754 N N . SER A 1 96 ? 12.175 3.397 -13.624 1.00 94.19 96 SER A N 1
ATOM 755 C CA . SER A 1 96 ? 13.083 4.509 -13.293 1.00 94.19 96 SER A CA 1
ATOM 756 C C . SER A 1 96 ? 12.748 5.801 -14.051 1.00 94.19 96 SER A C 1
ATOM 758 O O . SER A 1 96 ? 13.046 6.897 -13.571 1.00 94.19 96 SER A O 1
ATOM 760 N N . HIS A 1 97 ? 12.060 5.679 -15.191 1.00 94.19 97 HIS A N 1
ATOM 761 C CA . HIS A 1 97 ? 11.627 6.789 -16.037 1.00 94.19 97 HIS A CA 1
ATOM 762 C C . HIS A 1 97 ? 10.242 7.344 -15.651 1.00 94.19 97 HIS A C 1
ATOM 764 O O . HIS A 1 97 ? 9.737 8.244 -16.324 1.00 94.19 97 HIS A O 1
ATOM 770 N N . CYS A 1 98 ? 9.608 6.843 -14.578 1.00 91.56 98 CYS A N 1
ATOM 771 C CA . CYS A 1 98 ? 8.378 7.443 -14.054 1.00 91.56 98 CYS A CA 1
ATOM 772 C C . CYS A 1 98 ? 8.623 8.902 -13.631 1.00 91.56 98 CYS A C 1
ATOM 774 O O . CYS A 1 98 ? 9.667 9.235 -13.065 1.00 91.56 98 CYS A O 1
ATOM 776 N N . LYS A 1 99 ? 7.627 9.766 -13.848 1.00 89.69 99 LYS A N 1
ATOM 777 C CA . LYS A 1 99 ? 7.710 11.207 -13.548 1.00 89.69 99 LYS A CA 1
ATOM 778 C C . LYS A 1 99 ? 6.546 11.645 -12.671 1.00 89.69 99 LYS A C 1
ATOM 780 O O . LYS A 1 99 ? 5.429 11.150 -12.844 1.00 89.69 99 LYS A O 1
ATOM 785 N N . LEU A 1 100 ? 6.769 12.602 -11.769 1.00 85.31 100 LEU A N 1
ATOM 786 C CA . LEU A 1 100 ? 5.657 13.299 -11.130 1.00 85.31 100 LEU A CA 1
ATOM 787 C C . LEU A 1 100 ? 5.158 14.408 -12.051 1.00 85.31 100 LEU A C 1
ATOM 789 O O . LEU A 1 100 ? 5.909 15.270 -12.498 1.00 85.31 100 LEU A O 1
ATOM 793 N N . VAL A 1 101 ? 3.854 14.414 -12.299 1.00 84.38 101 VAL A N 1
ATOM 794 C CA . VAL A 1 101 ? 3.189 15.482 -13.042 1.00 84.38 101 VAL A CA 1
ATOM 795 C C . VAL A 1 101 ? 2.166 16.135 -12.129 1.00 84.38 101 VAL A C 1
ATOM 797 O O . VAL A 1 101 ? 1.334 15.456 -11.522 1.00 84.38 101 VAL A O 1
ATOM 800 N N . LYS A 1 102 ? 2.212 17.466 -12.040 1.00 81.25 102 LYS A N 1
ATOM 801 C CA . LYS A 1 102 ? 1.180 18.240 -11.352 1.00 81.25 102 LYS A CA 1
ATOM 802 C C . LYS A 1 102 ? -0.061 18.324 -12.248 1.00 81.25 102 LYS A C 1
ATOM 804 O O . LYS A 1 102 ? -0.000 18.923 -13.320 1.00 81.25 102 LYS A O 1
ATOM 809 N N . LYS A 1 103 ? -1.178 17.744 -11.811 1.00 77.25 103 LYS A N 1
ATOM 810 C CA . LYS A 1 103 ? -2.502 17.844 -12.449 1.00 77.25 103 LYS A CA 1
ATOM 811 C C . LYS A 1 103 ? -3.523 18.275 -11.400 1.00 77.25 103 LYS A C 1
ATOM 813 O O . LYS A 1 103 ? -3.601 17.648 -10.349 1.00 77.25 103 LYS A O 1
ATOM 818 N N . ASP A 1 104 ? -4.271 19.346 -11.663 1.00 74.69 104 ASP A N 1
ATOM 819 C CA . ASP A 1 104 ? -5.333 19.860 -10.778 1.00 74.69 104 ASP A CA 1
ATOM 820 C C . ASP A 1 104 ? -4.894 20.021 -9.306 1.00 74.69 104 ASP A C 1
ATOM 822 O O . ASP A 1 104 ? -5.535 19.525 -8.380 1.00 74.69 104 ASP A O 1
ATOM 826 N N . ASP A 1 105 ? -3.732 20.649 -9.092 1.00 69.31 105 ASP A N 1
ATOM 827 C CA . ASP A 1 105 ? -3.096 20.828 -7.774 1.00 69.31 105 ASP A CA 1
ATOM 828 C C . ASP A 1 105 ? -2.750 19.541 -7.002 1.00 69.31 105 ASP A C 1
ATOM 830 O O . ASP A 1 105 ? -2.397 19.582 -5.820 1.00 69.31 105 ASP A O 1
ATOM 834 N N . LYS A 1 106 ? -2.749 18.393 -7.684 1.00 68.81 106 LYS A N 1
ATOM 835 C CA . LYS A 1 106 ? -2.290 17.102 -7.164 1.00 68.81 106 LYS A CA 1
ATOM 836 C C . LYS A 1 106 ? -1.033 16.648 -7.910 1.00 68.81 106 LYS A C 1
ATOM 838 O O . LYS A 1 106 ? -0.918 16.816 -9.121 1.00 68.81 106 LYS A O 1
ATOM 843 N N . MET A 1 107 ? -0.076 16.083 -7.176 1.00 76.62 107 MET A N 1
ATOM 844 C CA . MET A 1 107 ? 1.092 15.426 -7.767 1.00 76.62 107 MET A CA 1
ATOM 845 C C . MET A 1 107 ? 0.730 13.975 -8.067 1.00 76.62 107 MET A C 1
ATOM 847 O O . MET A 1 107 ? 0.396 13.232 -7.147 1.00 76.62 107 MET A O 1
ATOM 851 N N . THR A 1 108 ? 0.810 13.581 -9.333 1.00 79.12 108 THR A N 1
ATOM 852 C CA . THR A 1 108 ? 0.473 12.233 -9.794 1.00 79.12 108 THR A CA 1
ATOM 853 C C . THR A 1 108 ? 1.700 11.582 -10.426 1.00 79.12 108 THR A C 1
ATOM 855 O O . THR A 1 108 ? 2.334 12.172 -11.303 1.00 79.12 108 THR A O 1
ATOM 858 N N . LEU A 1 109 ? 2.026 10.358 -10.003 1.00 83.69 109 LEU A N 1
ATOM 859 C CA . LEU A 1 109 ? 3.083 9.562 -10.625 1.00 83.69 109 LEU A CA 1
ATOM 860 C C . LEU A 1 109 ? 2.584 9.002 -11.960 1.00 83.69 109 LEU A C 1
ATOM 862 O O . LEU A 1 109 ? 1.640 8.216 -12.001 1.00 83.69 109 LEU A O 1
ATOM 866 N N . CYS A 1 110 ? 3.223 9.409 -13.049 1.00 85.38 110 CYS A N 1
ATOM 867 C CA . CYS A 1 110 ? 2.913 8.952 -14.395 1.00 85.38 110 CYS A CA 1
ATOM 868 C C . CYS A 1 110 ? 3.910 7.872 -14.825 1.00 85.38 110 CYS A C 1
ATOM 870 O O . CYS A 1 110 ? 5.119 8.027 -14.635 1.00 85.38 110 CYS A O 1
ATOM 872 N N . LEU A 1 111 ? 3.387 6.795 -15.418 1.00 87.81 111 LEU A N 1
ATOM 873 C CA . LEU A 1 111 ? 4.204 5.773 -16.070 1.00 87.81 111 LEU A CA 1
ATOM 874 C C . LEU A 1 111 ? 4.886 6.351 -17.324 1.00 87.81 111 LEU A C 1
ATOM 876 O O . LEU A 1 111 ? 4.304 7.245 -17.951 1.00 87.81 111 LEU A O 1
ATOM 880 N N . PRO A 1 112 ? 6.066 5.834 -17.713 1.00 90.69 112 PRO A N 1
ATOM 881 C CA . PRO A 1 112 ? 6.719 6.210 -18.962 1.00 90.69 112 PRO A CA 1
ATOM 882 C C . PRO A 1 112 ? 5.801 5.950 -20.160 1.00 90.69 112 PRO A C 1
ATOM 884 O O . PRO A 1 112 ? 5.153 4.899 -20.244 1.00 90.69 112 PRO A O 1
ATOM 887 N N . ASN A 1 113 ? 5.739 6.914 -21.076 1.00 86.88 113 ASN A N 1
ATOM 888 C CA . ASN A 1 113 ? 5.067 6.756 -22.364 1.00 86.88 113 ASN A CA 1
ATOM 889 C C . ASN A 1 113 ? 6.046 6.205 -23.426 1.00 86.88 113 ASN A C 1
ATOM 891 O O . ASN A 1 113 ? 7.232 6.038 -23.157 1.00 86.88 113 ASN A O 1
ATOM 895 N N . GLU A 1 114 ? 5.549 5.935 -24.638 1.00 85.81 114 GLU A N 1
ATOM 896 C CA . GLU A 1 114 ? 6.354 5.391 -25.748 1.00 85.81 114 GLU A CA 1
ATOM 897 C C . GLU A 1 114 ? 7.546 6.281 -26.155 1.00 85.81 114 GLU A C 1
ATOM 899 O O . GLU A 1 114 ? 8.519 5.764 -26.698 1.00 85.81 114 GLU A O 1
ATOM 904 N N . GLU A 1 115 ? 7.485 7.593 -25.906 1.00 85.94 115 GLU A N 1
ATOM 905 C CA . GLU A 1 115 ? 8.566 8.540 -26.222 1.00 85.94 115 GLU A CA 1
ATOM 906 C C . GLU A 1 115 ? 9.620 8.612 -25.108 1.00 85.94 115 GLU A C 1
ATOM 908 O O . GLU A 1 115 ? 10.797 8.830 -25.387 1.00 85.94 115 GLU A O 1
ATOM 913 N N . ASP A 1 116 ? 9.198 8.432 -23.855 1.00 84.94 116 ASP A N 1
ATOM 914 C CA . ASP A 1 116 ? 10.065 8.467 -22.679 1.00 84.94 116 ASP A CA 1
ATOM 915 C C . ASP A 1 116 ? 10.875 7.176 -22.549 1.00 84.94 116 ASP A C 1
ATOM 917 O O . ASP A 1 116 ? 12.102 7.211 -22.491 1.00 84.94 116 ASP A O 1
ATOM 921 N N . HIS A 1 117 ? 10.177 6.042 -22.465 1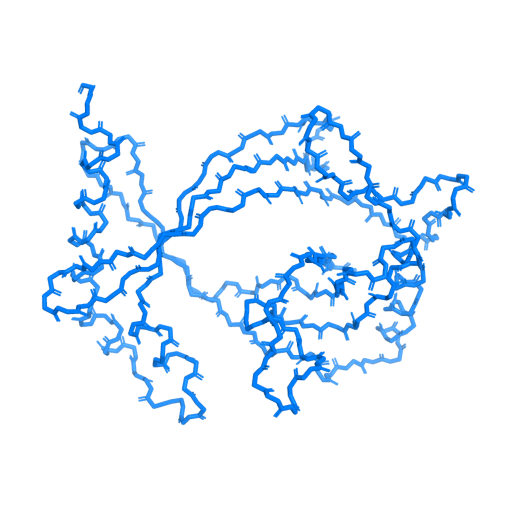.00 91.25 117 HIS A N 1
ATOM 922 C CA . HIS A 1 117 ? 10.767 4.709 -22.405 1.00 91.25 117 HIS A CA 1
ATOM 923 C C . HIS A 1 117 ? 9.667 3.688 -22.663 1.00 91.25 117 HIS A C 1
ATOM 925 O O . HIS A 1 117 ? 8.689 3.621 -21.919 1.00 91.25 117 HIS A O 1
ATOM 931 N N . LYS A 1 118 ? 9.791 2.897 -23.725 1.00 91.00 118 LYS A N 1
ATOM 932 C CA . LYS A 1 118 ? 8.741 1.959 -24.124 1.00 91.00 118 LYS A CA 1
ATOM 933 C C . LYS A 1 118 ? 8.575 0.831 -23.104 1.00 91.00 118 LYS A C 1
ATOM 935 O O . LYS A 1 118 ? 9.558 0.338 -22.552 1.00 91.00 118 LYS A O 1
ATOM 940 N N . ILE A 1 119 ? 7.333 0.382 -22.894 1.00 90.56 119 ILE A N 1
ATOM 941 C CA . ILE A 1 119 ? 7.082 -0.806 -22.073 1.00 90.56 119 ILE A CA 1
ATOM 942 C C . ILE A 1 119 ? 7.792 -2.028 -22.688 1.00 90.56 119 ILE A C 1
ATOM 944 O O . ILE A 1 119 ? 7.600 -2.299 -23.879 1.00 90.56 119 ILE A O 1
ATOM 948 N N . PRO A 1 120 ? 8.624 -2.759 -21.922 1.00 92.25 120 PRO A N 1
ATOM 949 C CA . PRO A 1 120 ? 9.342 -3.911 -22.456 1.00 92.25 120 PRO A CA 1
ATOM 950 C C . PRO A 1 120 ? 8.386 -4.995 -22.971 1.00 92.25 120 PRO A C 1
ATOM 952 O O . PRO A 1 120 ? 7.288 -5.184 -22.441 1.00 92.25 120 PRO A O 1
ATOM 955 N N . GLU A 1 121 ? 8.802 -5.717 -24.011 1.00 91.31 121 GLU A N 1
ATOM 956 C CA . GLU A 1 121 ? 7.995 -6.792 -24.593 1.00 91.31 121 GLU A CA 1
ATOM 957 C C . GLU A 1 121 ? 7.667 -7.866 -23.544 1.00 91.31 121 GLU A C 1
ATOM 959 O O . GLU A 1 121 ? 8.515 -8.255 -22.744 1.00 91.31 121 GLU A O 1
ATOM 964 N N . GLY A 1 122 ? 6.413 -8.326 -23.525 1.00 88.06 122 GLY A N 1
ATOM 965 C CA . GLY A 1 122 ? 5.919 -9.284 -22.529 1.00 88.06 122 GLY A CA 1
ATOM 966 C C . GLY A 1 122 ? 5.437 -8.657 -21.214 1.00 88.06 122 GLY A C 1
ATOM 967 O O . GLY A 1 122 ? 4.861 -9.366 -20.387 1.00 88.06 122 GLY A O 1
ATOM 968 N N . PHE A 1 123 ? 5.592 -7.341 -21.027 1.00 87.69 123 PHE A N 1
ATOM 969 C CA . PHE A 1 123 ? 5.094 -6.618 -19.857 1.00 87.69 123 PHE A CA 1
ATOM 970 C C . PHE A 1 123 ? 3.818 -5.832 -20.177 1.00 87.69 123 PHE A C 1
ATOM 972 O O . PHE A 1 123 ? 3.577 -5.398 -21.301 1.00 87.69 123 PHE A O 1
ATOM 979 N N . GLY A 1 124 ? 2.986 -5.631 -19.155 1.00 84.31 124 GLY A N 1
ATOM 980 C CA . GLY A 1 124 ? 1.735 -4.891 -19.271 1.00 84.31 124 GLY A CA 1
ATOM 981 C C . GLY A 1 124 ? 1.338 -4.239 -17.954 1.00 84.31 124 GLY A C 1
ATOM 982 O O . GLY A 1 124 ? 1.543 -4.801 -16.878 1.00 84.31 124 GLY A O 1
ATOM 983 N N . CYS A 1 125 ? 0.740 -3.049 -18.034 1.00 80.44 125 CYS A N 1
ATOM 984 C CA . CYS A 1 125 ? 0.092 -2.420 -16.889 1.00 80.44 125 CYS A CA 1
ATOM 985 C C . CYS A 1 125 ? -1.392 -2.799 -16.880 1.00 80.44 125 CYS A C 1
ATOM 987 O O . CYS A 1 125 ? -2.190 -2.248 -17.639 1.00 80.44 125 CYS A O 1
ATOM 989 N N . ILE A 1 126 ? -1.737 -3.756 -16.021 1.00 79.19 126 ILE A N 1
ATOM 990 C CA . ILE A 1 126 ? -3.112 -4.243 -15.841 1.00 79.19 126 ILE A CA 1
ATOM 991 C C . ILE A 1 126 ? -3.893 -3.433 -14.795 1.00 79.19 126 ILE A C 1
ATOM 993 O O . ILE A 1 126 ? -5.114 -3.431 -14.780 1.00 79.19 126 ILE A O 1
ATOM 997 N N . PHE A 1 127 ? -3.201 -2.703 -13.919 1.00 78.50 127 PHE A N 1
ATOM 998 C CA . PHE A 1 127 ? -3.833 -1.997 -12.809 1.00 78.50 127 PHE A CA 1
ATOM 999 C C . PHE A 1 127 ? -3.043 -0.749 -12.422 1.00 78.50 127 PHE A C 1
ATOM 1001 O O . PHE A 1 127 ? -1.819 -0.804 -12.267 1.00 78.50 127 PHE A O 1
ATOM 1008 N N . TYR A 1 128 ? -3.752 0.353 -12.186 1.00 79.00 128 TYR A N 1
ATOM 1009 C CA . TYR A 1 128 ? -3.194 1.592 -11.647 1.00 79.00 128 TYR A CA 1
ATOM 1010 C C . TYR A 1 128 ? -4.046 2.092 -10.484 1.00 79.00 128 TYR A C 1
ATOM 1012 O O . TYR A 1 128 ? -5.273 2.117 -10.563 1.00 79.00 128 TYR A O 1
ATOM 1020 N N . ARG A 1 129 ? -3.388 2.556 -9.419 1.00 78.19 129 ARG A N 1
ATOM 1021 C CA . ARG A 1 129 ? -4.041 3.202 -8.279 1.00 78.19 129 ARG A CA 1
ATOM 1022 C C . ARG A 1 129 ? -3.157 4.286 -7.698 1.00 78.19 129 ARG A C 1
ATOM 1024 O O . ARG A 1 129 ? -1.972 4.075 -7.460 1.00 78.19 129 ARG A O 1
ATOM 1031 N N . GLU A 1 130 ? -3.792 5.396 -7.382 1.00 78.50 130 GLU A N 1
ATOM 1032 C CA . GLU A 1 130 ? -3.248 6.529 -6.656 1.00 78.50 130 GLU A CA 1
ATOM 1033 C C . GLU A 1 130 ? -4.098 6.744 -5.406 1.00 78.50 130 GLU A C 1
ATOM 1035 O O . GLU A 1 130 ? -5.326 6.674 -5.465 1.00 78.50 130 GLU A O 1
ATOM 1040 N N . ALA A 1 131 ? -3.454 6.982 -4.268 1.00 78.00 131 ALA A N 1
ATOM 1041 C CA . ALA A 1 131 ? -4.128 7.195 -2.995 1.00 78.00 131 ALA A CA 1
ATOM 1042 C C . ALA A 1 131 ? -3.546 8.424 -2.301 1.00 78.00 131 ALA A C 1
ATOM 1044 O O . ALA A 1 131 ? -2.326 8.555 -2.179 1.00 78.00 131 ALA A O 1
ATOM 1045 N N . LYS A 1 132 ? -4.421 9.307 -1.820 1.00 79.00 132 LYS A N 1
ATOM 1046 C CA . LYS A 1 132 ? -4.063 10.352 -0.865 1.00 79.00 132 LYS A CA 1
ATOM 1047 C C . LYS A 1 132 ? -4.477 9.892 0.522 1.00 79.00 132 LYS A C 1
ATOM 1049 O O . LYS A 1 132 ? -5.665 9.717 0.787 1.00 79.00 132 LYS A O 1
ATOM 1054 N N . GLU A 1 133 ? -3.494 9.730 1.397 1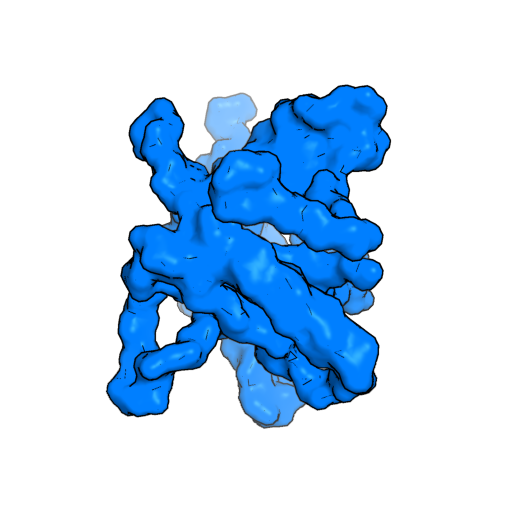.00 82.88 133 GLU A N 1
ATOM 1055 C CA . GLU A 1 133 ? -3.721 9.296 2.772 1.00 82.88 133 GLU A CA 1
ATOM 1056 C C . GLU A 1 133 ? -3.661 10.501 3.727 1.00 82.88 133 GLU A C 1
ATOM 1058 O O . GLU A 1 133 ? -2.779 11.358 3.622 1.00 82.88 133 GLU A O 1
ATOM 1063 N N . LYS A 1 134 ? -4.613 10.585 4.658 1.00 84.38 134 LYS A N 1
ATOM 1064 C CA . LYS A 1 134 ? -4.545 11.458 5.837 1.00 84.38 134 LYS A CA 1
ATOM 1065 C C . LYS A 1 134 ? -4.536 10.576 7.074 1.00 84.38 134 LYS A C 1
ATOM 1067 O O . LYS A 1 134 ? -5.443 9.768 7.247 1.00 84.38 134 LYS A O 1
ATOM 1072 N N . ILE A 1 135 ? -3.517 10.739 7.907 1.00 85.75 135 ILE A N 1
ATOM 1073 C CA . ILE A 1 135 ? -3.298 9.912 9.092 1.00 85.75 135 ILE A CA 1
ATOM 1074 C C . ILE A 1 135 ? -3.654 10.731 10.330 1.00 85.75 135 ILE A C 1
ATOM 1076 O O . ILE A 1 135 ? -3.160 11.846 10.500 1.00 85.75 135 ILE A O 1
ATOM 1080 N N . PHE A 1 136 ? -4.494 10.161 11.184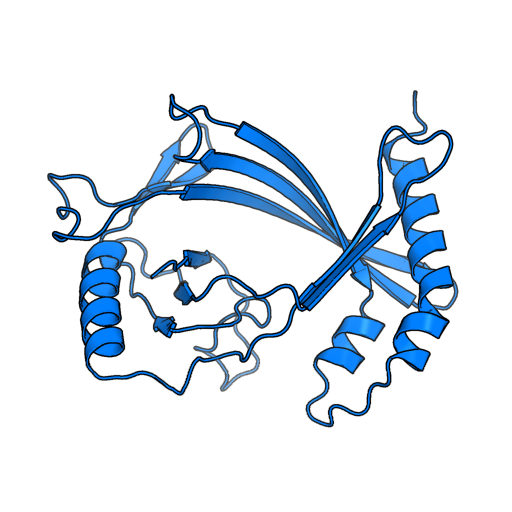 1.00 87.38 136 PHE A N 1
ATOM 1081 C CA . PHE A 1 136 ? -4.914 10.724 12.457 1.00 87.38 136 PHE A CA 1
ATOM 1082 C C . PHE A 1 136 ? -4.598 9.732 13.571 1.00 87.38 136 PHE A C 1
ATOM 1084 O O . PHE A 1 136 ? -4.791 8.527 13.406 1.00 87.38 136 PHE A O 1
ATOM 1091 N N . SER A 1 137 ? -4.147 10.245 14.709 1.00 89.31 137 SER A N 1
ATOM 1092 C CA . SER A 1 137 ? -4.029 9.461 15.935 1.00 89.31 137 SER A CA 1
ATOM 1093 C C . SER A 1 137 ? -5.262 9.708 16.792 1.00 89.31 137 SER A C 1
ATOM 1095 O O . SER A 1 137 ? -5.637 10.860 17.010 1.00 89.31 137 SER A O 1
ATOM 1097 N N . ALA A 1 138 ? -5.874 8.638 17.276 1.00 88.44 138 ALA A N 1
ATOM 1098 C CA . ALA A 1 138 ? -6.999 8.668 18.196 1.00 88.44 138 ALA A CA 1
ATOM 1099 C C . ALA A 1 138 ? -6.679 7.802 19.416 1.00 88.44 138 ALA A C 1
ATOM 1101 O O . ALA A 1 138 ? -5.971 6.800 19.309 1.00 88.44 138 ALA A O 1
ATOM 1102 N N . THR A 1 139 ? -7.206 8.190 20.568 1.00 86.31 139 THR A N 1
ATOM 1103 C CA . THR A 1 139 ? -7.125 7.396 21.796 1.00 86.31 139 THR A CA 1
ATOM 1104 C C . THR A 1 139 ? -8.519 6.852 22.066 1.00 86.31 139 THR A C 1
ATOM 1106 O O . THR A 1 139 ? -9.476 7.627 22.076 1.00 86.31 139 THR A O 1
ATOM 1109 N N . GLY A 1 140 ? -8.635 5.533 22.191 1.00 74.62 140 GLY A N 1
ATOM 1110 C CA . GLY A 1 140 ? -9.858 4.876 22.640 1.00 74.62 140 GLY A CA 1
ATOM 1111 C C . GLY A 1 140 ? -9.892 4.757 24.161 1.00 74.62 140 GLY A C 1
ATOM 1112 O O . GLY A 1 140 ? -9.161 5.451 24.871 1.00 74.62 140 GLY A O 1
ATOM 1113 N N . ASP A 1 141 ? -10.729 3.855 24.655 1.00 69.44 141 ASP A N 1
ATOM 1114 C CA . ASP A 1 141 ? -10.807 3.574 26.085 1.00 69.44 141 ASP A CA 1
ATOM 1115 C C . ASP A 1 141 ? -9.511 2.916 26.599 1.00 69.44 141 ASP A C 1
ATOM 1117 O O . ASP A 1 141 ? -8.787 2.249 25.856 1.00 69.44 141 ASP A O 1
ATOM 1121 N N . GLU A 1 142 ? -9.209 3.116 27.886 1.00 67.62 142 GLU A N 1
ATOM 1122 C CA . GLU A 1 142 ? -8.073 2.486 28.587 1.00 67.62 142 GLU A CA 1
ATOM 1123 C C . GLU A 1 142 ? -6.679 2.761 27.976 1.00 67.62 142 GLU A C 1
ATOM 1125 O O . GLU A 1 142 ? -5.820 1.884 27.962 1.00 67.62 142 GLU A O 1
ATOM 1130 N N . GLU A 1 143 ? -6.437 3.979 27.476 1.00 74.81 143 GLU A N 1
ATOM 1131 C CA . GLU A 1 143 ? -5.160 4.407 26.859 1.00 74.81 143 GLU A CA 1
ATOM 1132 C C . GLU A 1 143 ? -4.781 3.679 25.553 1.00 74.81 143 GLU A C 1
ATOM 1134 O O . GLU A 1 143 ? -3.700 3.916 25.000 1.00 74.81 143 GLU A O 1
ATOM 1139 N N . GLU A 1 144 ? -5.666 2.845 25.001 1.00 87.69 144 GLU A N 1
ATOM 1140 C CA . GLU A 1 144 ? -5.420 2.189 23.720 1.00 87.69 144 GLU A CA 1
ATOM 1141 C C . GLU A 1 144 ? -5.375 3.216 22.582 1.00 87.69 144 GLU A C 1
ATOM 1143 O O . GLU A 1 144 ? -6.197 4.136 22.493 1.00 87.69 144 GLU A O 1
ATOM 1148 N N . ARG A 1 145 ? -4.400 3.064 21.683 1.00 91.50 145 ARG A N 1
ATOM 1149 C CA . ARG A 1 145 ? -4.159 4.026 20.605 1.00 91.50 145 ARG A CA 1
ATOM 1150 C C . ARG A 1 145 ? -4.542 3.428 19.266 1.00 91.50 145 ARG A C 1
ATOM 1152 O O . ARG A 1 145 ? -4.124 2.330 18.901 1.00 91.50 145 ARG A O 1
ATOM 1159 N N . PHE A 1 146 ? -5.275 4.215 18.497 1.00 91.56 146 PHE A N 1
ATOM 1160 C CA . PHE A 1 146 ? -5.703 3.885 17.154 1.00 91.56 146 PHE A CA 1
ATOM 1161 C C . PHE A 1 146 ? -5.101 4.868 16.160 1.00 91.56 146 PHE A C 1
ATOM 1163 O O . PHE A 1 146 ? -5.069 6.080 16.373 1.00 91.56 146 PHE A O 1
ATOM 1170 N N . THR A 1 147 ? -4.664 4.338 15.028 1.00 90.75 147 THR A N 1
ATOM 1171 C CA . THR A 1 147 ? -4.283 5.124 13.863 1.00 90.75 147 THR A CA 1
ATOM 1172 C C . THR A 1 147 ? -5.401 5.027 12.833 1.00 90.75 147 THR A C 1
ATOM 1174 O O . THR A 1 147 ? -5.684 3.949 12.302 1.00 90.75 147 THR A O 1
ATOM 1177 N N . VAL A 1 148 ? -6.048 6.155 12.547 1.00 90.44 148 VAL A N 1
ATOM 1178 C CA . VAL A 1 148 ? -7.111 6.272 11.545 1.00 90.44 148 VAL A CA 1
ATOM 1179 C C . VAL A 1 148 ? -6.516 6.856 10.272 1.00 90.44 148 VAL A C 1
ATOM 1181 O O . VAL A 1 148 ? -6.009 7.975 10.257 1.00 90.44 148 VAL A O 1
ATOM 1184 N N . ILE A 1 149 ? -6.579 6.093 9.189 1.00 89.19 149 ILE A N 1
ATOM 1185 C CA . ILE A 1 149 ? -6.054 6.468 7.881 1.00 89.19 149 ILE A CA 1
ATOM 1186 C C . ILE A 1 149 ? -7.237 6.666 6.939 1.00 89.19 149 ILE A C 1
ATOM 1188 O O . ILE A 1 149 ? -7.902 5.707 6.543 1.00 89.19 149 ILE A O 1
ATOM 1192 N N . VAL A 1 150 ? -7.491 7.917 6.572 1.00 88.56 150 VAL A N 1
ATOM 1193 C CA . VAL A 1 150 ? -8.507 8.292 5.587 1.00 88.56 150 VAL A CA 1
ATOM 1194 C C . VAL A 1 150 ? -7.873 8.291 4.203 1.00 88.56 150 VAL A C 1
ATOM 1196 O O . VAL A 1 150 ? -6.831 8.913 3.993 1.00 88.56 150 VAL A O 1
ATOM 1199 N N . LEU A 1 151 ? -8.509 7.598 3.267 1.00 87.44 151 LEU A N 1
ATOM 1200 C CA . LEU A 1 151 ? -8.010 7.330 1.927 1.00 87.44 151 LEU A CA 1
ATOM 1201 C C . LEU A 1 151 ? -8.960 7.924 0.895 1.00 87.44 151 LEU A C 1
ATOM 1203 O O . LEU A 1 151 ? -10.129 7.546 0.824 1.00 87.44 151 LEU A O 1
ATOM 1207 N N . ASP A 1 152 ? -8.431 8.824 0.077 1.00 86.25 152 ASP A N 1
ATOM 1208 C CA . ASP A 1 152 ? -9.061 9.285 -1.160 1.00 86.25 152 ASP A CA 1
ATOM 1209 C C . ASP A 1 152 ? -8.302 8.652 -2.328 1.00 86.25 152 ASP A C 1
ATOM 1211 O O . ASP A 1 152 ? -7.161 9.027 -2.619 1.00 86.25 152 ASP A O 1
ATOM 1215 N N . GLU A 1 153 ? -8.893 7.621 -2.927 1.00 84.62 153 GLU A N 1
ATOM 1216 C CA . GLU A 1 153 ? -8.237 6.773 -3.915 1.00 84.62 153 GLU A CA 1
ATOM 1217 C C . GLU A 1 153 ? -8.893 6.907 -5.282 1.00 84.62 153 GLU A C 1
ATOM 1219 O O . GLU A 1 153 ? -10.117 6.960 -5.413 1.00 84.62 153 GLU A O 1
ATOM 1224 N N . LYS A 1 154 ? -8.063 6.910 -6.320 1.00 82.88 154 LYS A N 1
ATOM 1225 C CA . LYS A 1 154 ? -8.493 6.827 -7.713 1.00 82.88 154 LYS A CA 1
ATOM 1226 C C . LYS A 1 154 ? -7.648 5.800 -8.450 1.00 82.88 154 LYS A C 1
ATOM 1228 O O . LYS A 1 154 ? -6.469 5.622 -8.149 1.00 82.88 154 LYS A O 1
ATOM 1233 N N . GLY A 1 155 ? -8.231 5.109 -9.411 1.00 81.25 155 GLY A N 1
ATOM 1234 C CA . GLY A 1 155 ? -7.511 4.089 -10.158 1.00 81.25 155 GLY A CA 1
ATOM 1235 C C . GLY A 1 155 ? -8.333 3.504 -11.285 1.00 81.25 155 GLY A C 1
ATOM 1236 O O . GLY A 1 155 ? -9.477 3.893 -11.493 1.00 81.25 155 GLY A O 1
ATOM 1237 N N . TRP A 1 156 ? -7.748 2.566 -12.010 1.00 80.81 156 TRP A N 1
ATOM 1238 C CA . TRP A 1 156 ? -8.436 1.783 -13.027 1.00 80.81 156 TRP A CA 1
ATOM 1239 C C . TRP A 1 156 ? -7.890 0.358 -13.030 1.00 80.81 156 TRP A C 1
ATOM 1241 O O . TRP A 1 156 ? -6.747 0.107 -12.637 1.00 80.81 156 TRP A O 1
ATOM 1251 N N . ASP A 1 157 ? -8.733 -0.561 -13.482 1.00 76.31 157 ASP A N 1
ATOM 1252 C CA . ASP A 1 157 ? -8.442 -1.985 -13.590 1.00 76.31 157 ASP A CA 1
ATOM 1253 C C . ASP A 1 157 ? -8.737 -2.444 -15.024 1.00 76.31 157 ASP A C 1
ATOM 1255 O O . ASP A 1 157 ? -9.784 -2.102 -15.589 1.00 76.31 157 ASP A O 1
ATOM 1259 N N . SER A 1 158 ? -7.802 -3.177 -15.629 1.00 64.56 158 SER A N 1
ATOM 1260 C CA . SER A 1 158 ? -7.932 -3.717 -16.983 1.00 64.56 158 SER A CA 1
ATOM 1261 C C . SER A 1 158 ? -9.000 -4.797 -17.114 1.00 64.56 158 SER A C 1
ATOM 1263 O O . SER A 1 158 ? -9.385 -5.109 -18.237 1.00 64.56 158 SER A O 1
ATOM 1265 N N . ASP A 1 159 ? -9.491 -5.351 -16.002 1.00 59.84 159 ASP A N 1
ATOM 1266 C CA . ASP A 1 159 ? -10.561 -6.359 -16.005 1.00 59.84 159 ASP A CA 1
ATOM 1267 C C . ASP A 1 159 ? -11.925 -5.781 -16.434 1.00 59.84 159 ASP A C 1
ATOM 1269 O O . ASP A 1 159 ? -12.878 -6.519 -16.692 1.00 59.84 159 ASP A O 1
ATOM 1273 N N . SER A 1 160 ? -12.029 -4.453 -16.550 1.00 53.84 160 SER A N 1
ATOM 1274 C CA . SER A 1 160 ? -13.164 -3.781 -17.180 1.00 53.84 160 SER A CA 1
ATOM 1275 C C . SER A 1 160 ? -12.864 -3.482 -18.652 1.00 53.84 160 SER A C 1
ATOM 1277 O O . SER A 1 160 ? -11.812 -2.944 -18.986 1.00 53.84 160 SER A O 1
ATOM 1279 N N . THR A 1 161 ? -13.805 -3.809 -19.546 1.00 49.34 161 THR A N 1
ATOM 1280 C CA . THR A 1 161 ? -13.710 -3.629 -21.013 1.00 49.34 161 THR A CA 1
ATO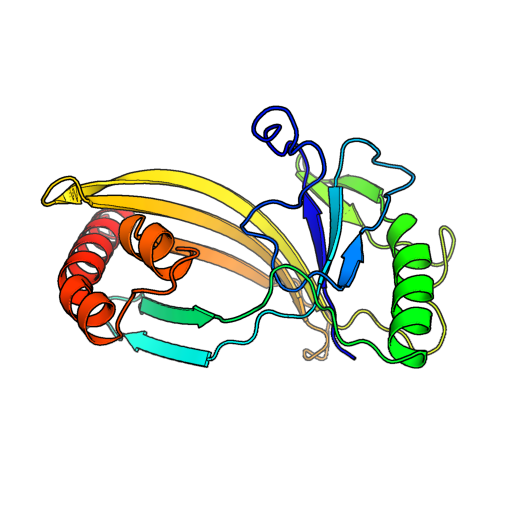M 1281 C C . THR A 1 161 ? -13.413 -2.193 -21.464 1.00 49.34 161 THR A C 1
ATOM 1283 O O . THR A 1 161 ? -13.085 -1.966 -22.624 1.00 49.34 161 THR A O 1
ATOM 1286 N N . GLU A 1 162 ? -13.482 -1.227 -20.550 1.00 59.69 162 GLU A N 1
ATOM 1287 C CA . GLU A 1 162 ? -13.068 0.158 -20.728 1.00 59.69 162 GLU A CA 1
ATOM 1288 C C . GLU A 1 162 ? -12.266 0.578 -19.493 1.00 59.69 162 GLU A C 1
ATOM 1290 O O . GLU A 1 162 ? -12.707 0.320 -18.375 1.00 59.69 162 GLU A O 1
ATOM 1295 N N . LYS A 1 163 ? -11.120 1.256 -19.669 1.00 65.38 163 LYS A N 1
ATOM 1296 C CA . LYS A 1 163 ? -10.331 1.834 -18.563 1.00 65.38 163 LYS A CA 1
ATOM 1297 C C . LYS A 1 163 ? -11.136 2.929 -17.862 1.00 65.38 163 LYS A C 1
ATOM 1299 O O . LYS A 1 163 ? -10.950 4.118 -18.120 1.00 65.38 163 LYS A O 1
ATOM 1304 N N . ARG A 1 164 ? -12.060 2.534 -16.993 1.00 67.00 164 ARG A N 1
ATOM 1305 C CA . ARG A 1 164 ? -12.909 3.455 -16.253 1.00 67.00 164 ARG A CA 1
ATOM 1306 C C . ARG A 1 164 ? -12.207 3.840 -14.967 1.00 67.00 164 ARG A C 1
ATOM 1308 O O . ARG A 1 164 ? -11.902 2.986 -14.137 1.00 67.00 164 ARG A O 1
ATOM 1315 N N . GLU A 1 165 ? -11.970 5.135 -14.803 1.00 74.69 165 GLU A N 1
ATOM 1316 C CA . GLU A 1 165 ? -11.484 5.659 -13.535 1.00 74.69 165 GLU A CA 1
ATOM 1317 C C . GLU A 1 165 ? -12.537 5.402 -12.448 1.00 74.69 165 GLU A C 1
ATOM 1319 O O . GLU A 1 165 ? -13.697 5.811 -12.557 1.00 74.69 165 GLU A O 1
ATOM 1324 N N . GLN A 1 166 ? -12.128 4.695 -11.404 1.00 78.75 166 GLN A N 1
ATOM 1325 C CA . GLN A 1 166 ? -12.908 4.440 -10.207 1.00 78.75 166 GLN A CA 1
ATOM 1326 C C . GLN A 1 166 ? -12.370 5.323 -9.092 1.00 78.75 166 GLN A C 1
ATOM 1328 O O . GLN A 1 166 ? -11.166 5.341 -8.837 1.00 78.75 166 GLN A O 1
ATOM 1333 N N . LYS A 1 167 ? -13.271 6.042 -8.422 1.00 81.56 167 LYS A N 1
ATOM 1334 C CA . LYS A 1 167 ? -12.967 6.765 -7.188 1.00 81.56 167 LYS A CA 1
ATOM 1335 C C . LYS A 1 167 ? -13.482 5.956 -6.012 1.00 81.56 167 LYS A C 1
ATOM 1337 O O . LYS A 1 167 ? -14.636 5.531 -6.014 1.00 81.56 167 LYS A O 1
ATOM 1342 N N . GLN A 1 168 ? -12.629 5.758 -5.020 1.00 82.62 168 GLN A N 1
ATOM 1343 C CA . GLN A 1 168 ? -12.950 5.042 -3.801 1.00 82.62 168 GLN A CA 1
ATOM 1344 C C . GLN A 1 168 ? -12.522 5.880 -2.600 1.00 82.62 168 GLN A C 1
ATOM 1346 O O . GLN A 1 168 ? -11.344 6.174 -2.415 1.00 82.62 168 GLN A O 1
ATOM 1351 N N . PHE A 1 169 ? -13.495 6.225 -1.762 1.00 84.31 169 PHE A N 1
ATOM 1352 C CA . PHE A 1 169 ? -13.228 6.704 -0.415 1.00 84.31 169 PHE A CA 1
ATOM 1353 C C . PHE A 1 169 ? -13.140 5.502 0.525 1.00 84.31 169 PHE A C 1
ATOM 1355 O O . PHE A 1 169 ? -13.960 4.583 0.448 1.00 84.31 169 PHE A O 1
ATOM 1362 N N . GLY A 1 170 ? -12.138 5.486 1.396 1.00 85.81 170 GLY A N 1
ATOM 1363 C CA . GLY A 1 170 ? -11.947 4.407 2.354 1.00 85.81 170 GLY A CA 1
ATOM 1364 C C . GLY A 1 170 ? -11.374 4.909 3.666 1.00 85.81 170 GLY A C 1
ATOM 1365 O O . GLY A 1 170 ? -10.646 5.895 3.710 1.00 85.81 170 GLY A O 1
ATOM 1366 N N . ILE A 1 171 ? -11.675 4.196 4.744 1.00 87.69 171 ILE A N 1
ATOM 1367 C CA . ILE A 1 171 ? -11.090 4.441 6.060 1.00 87.69 171 ILE A CA 1
ATOM 1368 C C . ILE A 1 171 ? -10.442 3.137 6.508 1.00 87.69 171 ILE A C 1
ATOM 1370 O O . ILE A 1 171 ? -11.061 2.073 6.454 1.00 87.69 171 ILE A O 1
ATOM 1374 N N . ARG A 1 172 ? -9.173 3.201 6.906 1.00 88.12 172 ARG A N 1
ATOM 1375 C CA . ARG A 1 172 ? -8.472 2.098 7.567 1.00 88.12 172 ARG A CA 1
ATOM 1376 C C . ARG A 1 172 ? -8.234 2.486 9.013 1.00 88.12 172 ARG A C 1
ATOM 1378 O O . ARG A 1 172 ? -7.824 3.606 9.289 1.00 88.12 172 ARG A O 1
ATOM 1385 N N . VAL A 1 173 ? -8.448 1.539 9.912 1.00 88.44 173 VAL A N 1
ATOM 1386 C CA . VAL A 1 173 ? -8.170 1.713 11.334 1.00 88.44 173 VAL A CA 1
ATOM 1387 C C . VAL A 1 173 ? -7.170 0.657 11.754 1.00 88.44 173 VAL A C 1
ATOM 1389 O O . VAL A 1 173 ? -7.374 -0.533 11.505 1.00 88.44 173 VAL A O 1
ATOM 1392 N N . VAL A 1 174 ? -6.091 1.107 12.376 1.00 88.06 174 VAL A N 1
ATOM 1393 C CA . VAL A 1 174 ? -5.027 0.266 12.911 1.00 88.06 174 VAL A CA 1
ATOM 1394 C C . VAL A 1 174 ? -5.019 0.433 14.423 1.00 88.06 174 VAL A C 1
ATOM 1396 O O . VAL A 1 174 ? -4.931 1.553 14.911 1.00 88.06 174 VAL A O 1
ATOM 1399 N N . MET A 1 175 ? -5.111 -0.674 15.153 1.00 88.88 175 MET A N 1
ATOM 1400 C CA . MET A 1 175 ? -4.868 -0.702 16.594 1.00 88.88 175 MET A CA 1
ATOM 1401 C C . MET A 1 175 ? -3.359 -0.781 16.812 1.00 88.88 175 MET A C 1
ATOM 1403 O O . MET A 1 175 ? -2.696 -1.668 16.255 1.00 88.88 175 MET A O 1
ATOM 1407 N N . ASN A 1 176 ? -2.800 0.167 17.558 1.00 86.94 176 ASN A N 1
ATOM 1408 C CA . ASN A 1 176 ? -1.352 0.271 17.712 1.00 86.94 176 ASN A CA 1
ATOM 1409 C C . ASN A 1 176 ? -0.801 -0.954 18.437 1.00 86.94 176 ASN A C 1
ATOM 1411 O O . ASN A 1 176 ? 0.195 -1.516 17.989 1.00 86.94 176 ASN A O 1
ATOM 1415 N N . SER A 1 177 ? -1.501 -1.433 19.464 1.00 86.56 177 SER A N 1
ATOM 1416 C CA . SER A 1 177 ? -1.056 -2.585 20.238 1.00 86.56 177 SER A CA 1
ATOM 1417 C C . SER A 1 177 ? -0.992 -3.884 19.418 1.00 86.56 177 SER A C 1
ATOM 1419 O O . SER A 1 177 ? -0.033 -4.639 19.544 1.00 86.56 177 SER A O 1
ATOM 1421 N N . TRP A 1 178 ? -1.920 -4.108 18.477 1.00 85.62 178 TRP A N 1
ATOM 1422 C CA . TRP A 1 178 ? -1.791 -5.203 17.502 1.00 85.62 178 TRP A CA 1
ATOM 1423 C C . TRP A 1 178 ? -0.591 -5.031 16.578 1.00 85.62 178 TRP A C 1
ATOM 1425 O O . TRP A 1 178 ? 0.052 -6.016 16.230 1.00 85.62 178 TRP A O 1
ATOM 1435 N N . SER A 1 179 ? -0.289 -3.804 16.154 1.00 81.31 179 SER A N 1
ATOM 1436 C CA . SER A 1 179 ? 0.870 -3.563 15.289 1.00 81.31 179 SER A CA 1
ATOM 1437 C C . SER A 1 179 ? 2.173 -3.830 16.032 1.00 81.31 179 SER A C 1
ATOM 1439 O O . SER A 1 179 ? 3.054 -4.472 15.476 1.00 81.31 179 SER A O 1
ATOM 1441 N N . GLU A 1 180 ? 2.273 -3.395 17.286 1.00 82.12 180 GLU A N 1
ATOM 1442 C CA . GLU A 1 180 ? 3.430 -3.638 18.151 1.00 82.12 180 GLU A CA 1
ATOM 1443 C C . GLU A 1 180 ? 3.647 -5.146 18.371 1.00 82.12 180 GLU A C 1
ATOM 1445 O O . GLU A 1 180 ? 4.741 -5.640 18.107 1.00 82.12 180 GLU A O 1
ATOM 1450 N N . SER A 1 181 ? 2.602 -5.903 18.727 1.00 81.69 181 SER A N 1
ATOM 1451 C CA . SER A 1 181 ? 2.704 -7.360 18.920 1.00 81.69 181 SER A CA 1
ATOM 1452 C C . SER A 1 181 ? 2.993 -8.125 17.621 1.00 81.69 181 SER A C 1
ATOM 1454 O O . SER A 1 181 ? 3.875 -8.977 17.583 1.00 81.69 181 SER A O 1
ATOM 1456 N N . LEU A 1 182 ? 2.291 -7.821 16.521 1.00 77.75 182 LEU A N 1
ATOM 1457 C CA . LEU A 1 182 ? 2.453 -8.544 15.248 1.00 77.75 182 LEU A CA 1
ATOM 1458 C C . LEU A 1 182 ? 3.775 -8.230 14.535 1.00 77.75 182 LEU A C 1
ATOM 1460 O O . LEU A 1 182 ? 4.205 -9.004 13.677 1.00 77.75 182 LEU A O 1
ATOM 1464 N N . LEU A 1 183 ? 4.384 -7.078 14.821 1.00 74.69 183 LEU A N 1
ATOM 1465 C CA . LEU A 1 183 ? 5.685 -6.680 14.277 1.00 74.69 183 LEU A CA 1
ATOM 1466 C C . LEU A 1 183 ? 6.836 -6.946 15.257 1.00 74.69 183 LEU A C 1
ATOM 1468 O O . LEU A 1 183 ? 7.985 -6.681 14.900 1.00 74.69 183 LEU A O 1
ATOM 1472 N N . SER A 1 184 ? 6.543 -7.477 16.449 1.00 75.38 184 SER A N 1
ATOM 1473 C CA . SER A 1 184 ? 7.546 -7.865 17.438 1.00 75.38 184 SER A CA 1
ATOM 1474 C C . SER A 1 184 ? 8.551 -8.844 16.815 1.00 75.38 184 SER A C 1
ATOM 1476 O O . SER A 1 184 ? 8.142 -9.860 16.238 1.00 75.38 184 SER A O 1
ATOM 1478 N N . PRO A 1 185 ? 9.869 -8.585 16.924 1.00 71.31 185 PRO A N 1
ATOM 1479 C CA . PRO A 1 185 ? 10.899 -9.526 16.485 1.00 71.31 185 PRO A CA 1
ATOM 1480 C C . PRO A 1 185 ? 10.791 -10.889 17.175 1.00 71.31 185 PRO A C 1
ATOM 1482 O O . PRO A 1 185 ? 11.212 -11.895 16.606 1.00 71.31 185 PRO A O 1
ATOM 1485 N N . GLU A 1 186 ? 10.230 -10.910 18.384 1.00 77.06 186 GLU A N 1
ATOM 1486 C CA . GLU A 1 186 ? 10.084 -12.102 19.218 1.00 77.06 186 GLU A CA 1
ATOM 1487 C C . GLU A 1 186 ? 8.934 -13.003 18.740 1.00 77.06 186 GLU A C 1
ATOM 1489 O O . GLU A 1 186 ? 8.917 -14.184 19.080 1.00 77.06 186 GLU A O 1
ATOM 1494 N N . GLN A 1 187 ? 8.032 -12.483 17.888 1.00 68.94 187 GLN A N 1
ATOM 1495 C CA . GLN A 1 187 ? 6.854 -13.189 17.355 1.00 68.94 187 GLN A CA 1
ATOM 1496 C C . GLN A 1 187 ? 6.052 -13.913 18.447 1.00 68.94 187 GLN A C 1
ATOM 1498 O O . GLN A 1 187 ? 5.526 -15.004 18.240 1.00 68.94 187 GLN A O 1
ATOM 1503 N N . ASP A 1 188 ? 5.968 -13.285 19.612 1.00 72.69 188 ASP A N 1
ATOM 1504 C CA . ASP A 1 188 ? 5.408 -13.813 20.850 1.00 72.69 188 ASP A CA 1
ATOM 1505 C C . ASP A 1 188 ? 3.878 -13.713 20.921 1.00 72.69 188 ASP A C 1
ATOM 1507 O O . ASP A 1 188 ? 3.269 -14.169 21.884 1.00 72.69 188 ASP A O 1
ATOM 1511 N N . TRP A 1 189 ? 3.246 -13.162 19.884 1.00 82.12 189 TRP A N 1
ATOM 1512 C CA . TRP A 1 189 ? 1.798 -13.031 19.813 1.00 82.12 189 TRP A CA 1
ATOM 1513 C C . TRP A 1 189 ? 1.104 -14.380 19.586 1.00 82.12 189 TRP A C 1
ATOM 1515 O O . 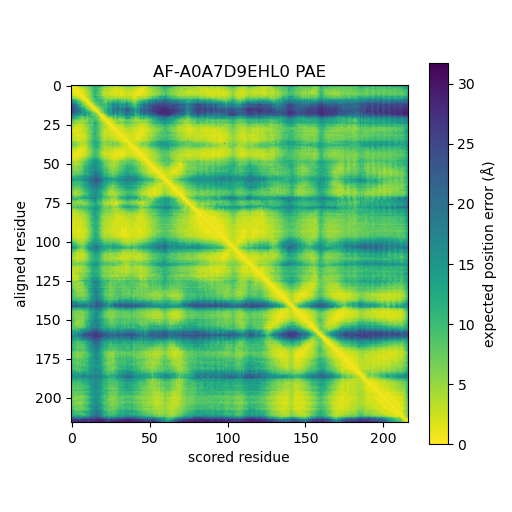TRP A 1 189 ? 1.539 -15.222 18.794 1.00 82.12 189 TRP A O 1
ATOM 1525 N N . THR A 1 190 ? -0.057 -14.537 20.210 1.00 81.31 190 THR A N 1
ATOM 1526 C CA . THR A 1 190 ? -0.976 -15.655 19.977 1.00 81.31 190 THR A CA 1
ATOM 1527 C C . THR A 1 190 ? -2.267 -15.179 19.303 1.00 81.31 190 THR A C 1
ATOM 1529 O O . THR A 1 190 ? -2.704 -14.038 19.504 1.00 81.31 190 THR A O 1
ATOM 1532 N N . PRO A 1 191 ? -2.926 -16.021 18.487 1.00 81.06 191 PRO A N 1
ATOM 1533 C CA . PRO A 1 191 ? -4.247 -15.704 17.947 1.00 81.06 191 PRO A CA 1
ATOM 1534 C C . PRO A 1 191 ? -5.264 -15.325 19.032 1.00 81.06 191 PRO A C 1
ATOM 1536 O O . PRO A 1 191 ? -6.078 -14.427 18.820 1.00 81.06 191 PRO A O 1
ATOM 1539 N N . GLU A 1 192 ? -5.201 -15.969 20.195 1.00 85.44 192 GLU A N 1
ATOM 1540 C CA . GLU A 1 192 ? -6.086 -15.736 21.335 1.00 85.44 192 GLU A CA 1
ATOM 1541 C C . GLU A 1 192 ? -5.958 -14.308 21.874 1.00 85.44 192 GLU A C 1
ATOM 1543 O O . GLU A 1 192 ? -6.975 -13.675 22.152 1.00 85.44 192 GLU A O 1
ATOM 1548 N N . GLU A 1 193 ? -4.746 -13.757 21.954 1.00 82.94 193 GLU A N 1
ATOM 1549 C CA . GLU A 1 193 ? -4.521 -12.366 22.374 1.00 82.94 193 GLU A CA 1
ATOM 1550 C C . GLU A 1 193 ? -5.064 -11.354 21.363 1.00 82.94 193 GLU A C 1
ATOM 1552 O O . GLU A 1 193 ? -5.584 -10.304 21.749 1.00 82.94 193 GLU A O 1
ATOM 1557 N N . VAL A 1 194 ? -4.977 -11.665 20.066 1.00 80.69 194 VAL A N 1
ATOM 1558 C CA . VAL A 1 194 ? -5.574 -10.830 19.015 1.00 80.69 194 VAL A CA 1
ATOM 1559 C C . VAL A 1 194 ? -7.097 -10.843 19.146 1.00 80.69 194 VAL A C 1
ATOM 1561 O O . VAL A 1 194 ? -7.723 -9.782 19.132 1.00 80.69 194 VAL A O 1
ATOM 1564 N N . VAL A 1 195 ? -7.695 -12.025 19.323 1.00 83.50 195 VAL A N 1
ATOM 1565 C CA . VAL A 1 195 ? -9.148 -12.193 19.484 1.00 83.50 195 VAL A CA 1
ATOM 1566 C C . VAL A 1 195 ? -9.652 -11.540 20.771 1.00 83.50 195 VAL A C 1
ATOM 1568 O O . VAL A 1 195 ? -10.700 -10.899 20.744 1.00 83.50 195 VAL A O 1
ATOM 1571 N N . ALA A 1 196 ? -8.900 -11.627 21.870 1.00 86.50 196 ALA A N 1
ATOM 1572 C CA . ALA A 1 196 ? -9.257 -11.037 23.162 1.00 86.50 196 ALA A CA 1
ATOM 1573 C C . ALA A 1 196 ? -9.331 -9.500 23.154 1.00 86.50 196 ALA A C 1
ATOM 1575 O O . ALA A 1 196 ? -9.807 -8.920 24.121 1.00 86.50 196 ALA A O 1
ATOM 1576 N N . ARG A 1 197 ? -8.840 -8.847 22.094 1.00 87.06 197 ARG A N 1
ATOM 1577 C CA . ARG A 1 197 ? -8.893 -7.386 21.904 1.00 87.06 197 ARG A CA 1
ATOM 1578 C C . ARG A 1 197 ? -9.849 -6.955 20.794 1.00 87.06 197 ARG A C 1
ATOM 1580 O O . ARG A 1 197 ? -9.925 -5.772 20.459 1.00 87.06 197 ARG A O 1
ATOM 1587 N N . LEU A 1 198 ? -10.530 -7.912 20.167 1.00 85.62 198 LEU A N 1
ATOM 1588 C CA . LEU A 1 198 ? -11.420 -7.644 19.045 1.00 85.62 198 LEU A CA 1
ATOM 1589 C C . LEU A 1 198 ? -12.612 -6.779 19.465 1.00 85.62 198 LEU A C 1
ATOM 1591 O O . LEU A 1 198 ? -13.020 -5.913 18.701 1.00 85.62 198 LEU A O 1
ATOM 1595 N N . ASP A 1 199 ? -13.136 -6.985 20.668 1.00 87.12 199 ASP A N 1
ATOM 1596 C CA . ASP A 1 199 ? -14.178 -6.165 21.289 1.00 87.12 199 ASP A CA 1
ATOM 1597 C C . ASP A 1 199 ? -13.785 -4.681 21.331 1.00 87.12 199 ASP A C 1
ATOM 1599 O O . ASP A 1 199 ? -14.480 -3.852 20.748 1.00 87.12 199 ASP A O 1
ATOM 1603 N N . LYS A 1 200 ? -12.601 -4.360 21.863 1.00 89.00 200 LYS A N 1
ATOM 1604 C CA . LYS A 1 200 ? -12.073 -2.987 21.924 1.00 89.00 200 LYS A CA 1
ATOM 1605 C C . LYS A 1 200 ? -11.948 -2.357 20.541 1.00 89.00 200 LYS A C 1
ATOM 1607 O O . LYS A 1 200 ? -12.277 -1.188 20.337 1.00 89.00 200 LYS A O 1
ATOM 1612 N N . TYR A 1 201 ? -11.471 -3.135 19.569 1.00 87.75 201 TYR A N 1
ATOM 1613 C CA . TYR A 1 201 ? -11.393 -2.685 18.183 1.00 87.75 201 TYR A CA 1
ATOM 1614 C C . TYR A 1 201 ? -12.787 -2.385 17.609 1.00 87.75 201 TYR A C 1
ATOM 1616 O O . TYR A 1 201 ? -12.972 -1.369 16.936 1.00 87.75 201 TYR A O 1
ATOM 1624 N N . MET A 1 202 ? -13.774 -3.236 17.892 1.00 85.75 202 MET A N 1
ATOM 1625 C CA . MET A 1 202 ? -15.154 -3.066 17.433 1.00 85.75 202 MET A CA 1
ATOM 1626 C C . MET A 1 202 ? -15.869 -1.887 18.108 1.00 85.75 202 MET A C 1
ATOM 1628 O O . MET A 1 202 ? -16.617 -1.177 17.429 1.00 85.75 202 MET A O 1
ATOM 1632 N N . ASP A 1 203 ? -15.607 -1.625 19.386 1.00 87.62 203 ASP A N 1
ATOM 1633 C CA . ASP A 1 203 ? -16.155 -0.475 20.116 1.00 87.62 203 ASP A CA 1
ATOM 1634 C C . ASP A 1 203 ? -15.616 0.844 19.554 1.00 87.62 203 ASP A C 1
ATOM 1636 O O . ASP A 1 203 ? -16.378 1.780 19.274 1.00 87.62 203 ASP A O 1
ATOM 1640 N N . PHE A 1 204 ? -14.310 0.895 19.274 1.00 89.69 204 PHE A N 1
ATOM 1641 C CA . PHE A 1 204 ? -13.707 2.045 18.609 1.00 89.69 204 PHE A CA 1
ATOM 1642 C C . PHE A 1 204 ? -14.271 2.245 17.198 1.00 89.69 204 PHE A C 1
ATOM 1644 O O . PHE A 1 204 ? -14.626 3.365 16.829 1.00 89.69 204 PHE A O 1
ATOM 1651 N N . LEU A 1 205 ? -14.394 1.175 16.402 1.00 86.44 205 LEU A N 1
ATOM 1652 C CA . LEU A 1 205 ? -14.991 1.261 15.066 1.00 86.44 205 LEU A CA 1
ATOM 1653 C C . LEU A 1 205 ? -16.435 1.762 15.112 1.00 86.44 205 LEU A C 1
ATOM 1655 O O . LEU A 1 205 ? -16.818 2.576 14.271 1.00 86.44 205 LEU A O 1
ATOM 1659 N N . SER A 1 206 ? -17.217 1.311 16.090 1.00 84.50 206 SER A N 1
ATOM 1660 C CA . SER A 1 206 ? -18.595 1.763 16.290 1.00 84.50 206 SER A CA 1
ATOM 1661 C C . SER A 1 206 ? -18.642 3.254 16.621 1.00 84.50 206 SER A C 1
ATOM 1663 O O . SER A 1 206 ? -19.390 3.996 15.987 1.00 84.50 206 SER A O 1
ATOM 1665 N N . SER A 1 207 ? -17.777 3.713 17.526 1.00 86.75 207 SER A N 1
ATOM 1666 C CA . SER A 1 207 ? -17.665 5.128 17.900 1.00 86.75 207 SER A CA 1
ATOM 1667 C C . SER A 1 207 ? -17.221 6.008 16.729 1.00 86.75 207 SER A C 1
ATOM 1669 O O . SER A 1 207 ? -17.816 7.053 16.468 1.00 86.75 207 SER A O 1
ATOM 1671 N N . LEU A 1 208 ? -16.208 5.566 15.977 1.00 86.56 208 LEU A N 1
ATOM 1672 C CA . LEU A 1 208 ? -15.714 6.270 14.795 1.00 86.56 208 LEU A CA 1
ATOM 1673 C C . LEU A 1 208 ? -16.789 6.358 13.710 1.00 86.56 208 LEU A C 1
ATOM 1675 O O . LEU A 1 208 ? -16.948 7.401 13.083 1.00 86.56 208 LEU A O 1
ATOM 1679 N N . LYS A 1 209 ? -17.528 5.270 13.484 1.00 82.19 209 LYS A N 1
ATOM 1680 C CA . LYS A 1 209 ? -18.633 5.238 12.526 1.00 82.19 209 LYS A CA 1
ATOM 1681 C C . LYS A 1 209 ? -19.704 6.258 12.908 1.00 82.19 209 LYS A C 1
ATOM 1683 O O . LYS A 1 209 ? -20.076 7.056 12.056 1.00 82.19 209 LYS A O 1
ATOM 1688 N N . ASN A 1 210 ? -20.139 6.264 14.165 1.00 82.38 210 ASN A N 1
ATOM 1689 C CA . ASN A 1 210 ? -21.140 7.212 14.649 1.00 82.38 210 ASN A CA 1
ATOM 1690 C C . ASN A 1 210 ? -20.657 8.658 14.459 1.00 82.38 210 ASN A C 1
ATOM 1692 O O . ASN A 1 210 ? -21.356 9.485 13.890 1.00 82.38 210 ASN A O 1
ATOM 1696 N N . TYR A 1 211 ? -19.403 8.947 14.811 1.00 83.62 211 TYR A N 1
ATOM 1697 C CA . TYR A 1 211 ? -18.824 10.277 14.612 1.00 83.62 211 TYR A CA 1
ATOM 1698 C C . TYR A 1 211 ? -18.785 10.724 13.141 1.00 83.62 211 TYR A C 1
ATOM 1700 O O . TYR A 1 211 ? -18.935 11.905 12.843 1.00 83.62 211 TYR A O 1
ATOM 1708 N N . LEU A 1 212 ? -18.540 9.799 12.212 1.00 80.88 212 LEU A N 1
ATOM 1709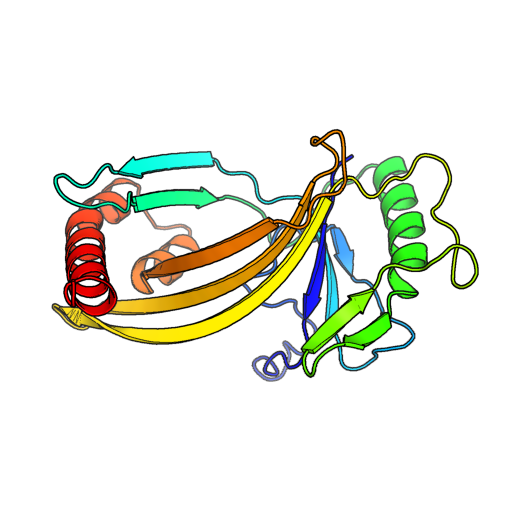 C CA . LEU A 1 212 ? -18.400 10.119 10.792 1.00 80.88 212 LEU A CA 1
ATOM 1710 C C . LEU A 1 212 ? -19.727 10.139 10.029 1.00 80.88 212 LEU A C 1
ATOM 1712 O O . LEU A 1 212 ? -19.779 10.742 8.954 1.00 80.88 212 LEU A O 1
ATOM 1716 N N . PHE A 1 213 ? -20.754 9.444 10.526 1.00 76.31 213 PHE A N 1
ATOM 1717 C CA . PHE A 1 213 ? -21.948 9.126 9.743 1.00 76.31 213 PHE A CA 1
ATOM 1718 C C . PHE A 1 213 ? -23.292 9.329 10.463 1.00 76.31 213 PHE A C 1
ATOM 1720 O O . PHE A 1 213 ? -24.303 9.254 9.771 1.00 76.31 213 PHE A O 1
ATOM 1727 N N . ASP A 1 214 ? -23.340 9.632 11.769 1.00 65.62 214 ASP A N 1
ATOM 1728 C CA . ASP A 1 214 ? -24.609 9.867 12.499 1.00 65.62 214 ASP A CA 1
ATOM 1729 C C . ASP A 1 214 ? -25.171 11.302 12.348 1.00 65.62 214 ASP A C 1
ATOM 1731 O O . ASP A 1 214 ? -26.124 11.667 13.031 1.00 65.62 214 ASP A O 1
ATOM 1735 N N . ASP A 1 215 ? -24.649 12.109 11.417 1.00 48.06 215 ASP A N 1
ATOM 1736 C CA . ASP A 1 215 ? -25.239 13.403 11.016 1.00 48.06 215 ASP A CA 1
ATOM 1737 C C . ASP A 1 215 ? -26.265 13.276 9.852 1.00 48.06 215 ASP A C 1
ATOM 1739 O O . ASP A 1 215 ? -26.490 14.238 9.111 1.00 48.06 215 ASP A O 1
ATOM 1743 N N . PHE A 1 216 ? -26.905 12.108 9.673 1.00 44.78 216 PHE A N 1
ATOM 1744 C CA . PHE A 1 216 ? -27.984 11.885 8.688 1.00 44.78 216 PHE A CA 1
ATOM 1745 C C . PHE A 1 216 ? -29.255 11.281 9.291 1.00 44.78 216 PHE A C 1
ATOM 1747 O O . PHE A 1 216 ? -29.166 10.208 9.927 1.00 44.78 216 PHE A O 1
#

Secondary structure (DSSP, 8-state):
---EEEEEE-PPP-STT-TTPPPTT--SEEEEE--SS-TTEEEEEEPPPEEEEEEEE--TT-S--EEEEEEE--SB-----HHHHHHHHHHHHHHHT-EEEEETTEEEEEPP-TTT-PPPTT----EEEEEEEEEEEEE-GGG-EEEEEEEEEEEEETTSSS---EEEEEEEEEEHHHHHHHT-TT----HHHHHTTHHHHHHHHHHHHHHHH---

Sequence (216 aa):
RNVRLKAWKGLRPGPPGIDDQPPDEVKNILTPVVLQAEKDMKAWICYPSVTVLRGEIMTPNSPYDCRIKLRTGCRYVTDKDSVCLEEDAILSDYLSHCKLVKKDDKMTLCLPNEEDHKIPEGFGCIFYREAKEKIFSATGDEEERFTVIVLDEKGWDSDSTEKREQKQFGIRVVMNSWSESLLSPEQDWTPEEVVARLDKYMDFLSSLKNYLFDDF

Mean predicted aligned error: 9.01 Å

Foldseek 3Di:
DDKDKDKDADDDQDPPPRRPADPPVQFQFEAWACQPACNRMTMTIGHDWDWPDKDWADDPPDPDIDIDTDTDGHRYDDDDDPVSVVVRVLVSVQQSQWDFDQDPNDTDTDGDDPVRPDDDPPDDDQKDKDKDWDWDWDAFPPRWIKIKIWIFMWMAGNVDPDRDIDTDTDIDIDGVVCVCQCVPPVVPDDPVVVVVCVVVVVVVVVVVCCVVPVPD

Nearest PDB structures (foldseek):
  1ozb-assembly1_A  TM=4.250E-01  e=5.472E-01  Haemophilus influenzae
  1ozb-assembly2_G  TM=4.596E-01  e=8.558E-01  Haemophilus influenzae
  2n8x-assembly1_A  TM=2.449E-01  e=2.502E-01  Pseudomonas aeruginosa PAO1
  1fx3-assembly1_D  TM=2.940E-01  e=1.197E+00  Haemophilus influenzae

Solvent-accessible surface area (backbone atoms only — not comparable to full-atom values): 13186 Å² total; per-residue (Å²): 136,80,69,39,83,50,74,48,70,76,76,75,80,50,67,93,91,43,83,80,67,73,58,90,87,56,46,25,31,67,44,77,29,69,30,73,78,42,77,80,38,54,32,32,38,18,45,71,80,46,72,81,42,77,47,78,45,81,43,86,99,46,102,59,67,48,72,52,70,46,68,57,71,50,56,57,62,82,88,67,57,74,66,57,52,50,54,51,49,57,50,33,60,49,56,15,57,27,40,80,42,80,52,96,95,37,80,41,83,40,76,45,45,76,86,77,45,56,81,56,90,98,63,78,86,55,66,51,78,49,73,50,76,47,82,42,84,45,72,54,75,92,81,40,43,32,40,39,36,42,34,51,29,41,30,35,44,59,91,40,99,54,82,51,80,44,77,45,80,48,75,48,77,42,54,46,67,60,51,55,42,75,64,35,92,79,60,80,64,50,72,66,63,56,58,77,44,44,63,62,53,50,53,47,50,50,52,53,47,46,75,77,57,65,92,114

Organism: Paramuricea clavata (NCBI:txid317549)